Protein AF-A0A3P6QW99-F1 (afdb_monomer_lite)

Organism: Cylicostephanus goldi (NCBI:txid71465)

pLDDT: mean 79.4, std 17.17, range [29.23, 98.0]

InterPro domains:
  IPR016024 Armadillo-type fold [SSF48371] (7-238)
  IPR026971 Condensin subunit 1/Condensin-2 complex subunit D3 [PTHR14222] (1-324)
  IPR032682 Condensin complex subunit 1, C-terminal [PF12717] (25-134)

Foldseek 3Di:
DPDPVVVLVCLVVLLVCLPPPPDVVSNLVSLVVLLVVLVPPLVSCQVCLLSLLCLCVDPDPSSVQSSLVSLLVCPLVVSYPCDDNNVLSLVCQCVDPPVVSVVVSLCSVQVRVCVVVVCNCLVCVLVNLCSLLVHDDDPPDPDDDDDPPPPPHPQADPLPDSPRVVVVSLVSLLPDALVSLLVLLLCCLVPQLVCPLVVVDPPPDSSSVRSNLVSLVVCLDPSSQHDLPPDDPVPDPDDPPPVVRVVSNVVVVVVCCCSQLVGNLVSLVSSLVVCVVVVHPCNVSSLSNLLSVCVSPVVCNCSSNVNPPVNSVVSVVVVVVVVVVD

Sequence (326 aa):
MQDERIAKATIPVFVKQLRLNSDHVIRNNILIVISDLCTRYTSTVDRYTAVIAACLKDRSTLIRHQCLESLTSLINERFIKWEGEVMYQFLSTILDEDRRISDYAKFCLLDVLLPQYPDLFVSHFIECLMHFNAVSIDHDREAQDSDHSQKSCLHGILFLYLSNVAKAIVFQLSTFDDTRKLTLMSQICTQVFCPLMNGKLKYENKNVQALVKDALTVMSLSEMKLNADLGTDPNEEEDPPAAVIAVAKEIITKAFRTAMLEYVMPTLLDLRIYLTERRSELRRELYDILRAICRDHKDHMDLFLGGDEQLKAEVEFEMRKMKVSF

Structure (mmCIF, N/CA/C/O backbone):
data_AF-A0A3P6QW99-F1
#
_entry.id   AF-A0A3P6QW99-F1
#
loop_
_atom_site.group_PDB
_atom_site.id
_atom_site.type_symbol
_atom_site.label_atom_id
_atom_site.label_alt_id
_atom_site.label_comp_id
_atom_site.label_asym_id
_atom_site.label_entity_id
_atom_site.label_seq_id
_atom_site.pdbx_PDB_ins_code
_atom_site.Cartn_x
_atom_site.Cartn_y
_atom_site.Cartn_z
_atom_site.occupancy
_atom_site.B_iso_or_equiv
_atom_site.auth_seq_id
_atom_site.auth_comp_id
_atom_site.auth_asym_id
_atom_site.auth_atom_id
_atom_site.pdbx_PDB_model_num
ATOM 1 N N . MET A 1 1 ? 26.589 4.610 -24.041 1.00 58.78 1 MET A N 1
ATOM 2 C CA . MET A 1 1 ? 26.517 5.795 -24.931 1.00 58.78 1 MET A CA 1
ATOM 3 C C . MET A 1 1 ? 27.254 6.942 -24.243 1.00 58.78 1 MET A C 1
ATOM 5 O O . MET A 1 1 ? 26.948 7.178 -23.084 1.00 58.78 1 MET A O 1
ATOM 9 N N . GLN A 1 2 ? 28.266 7.561 -24.867 1.00 74.19 2 GLN A N 1
ATOM 10 C CA . GLN A 1 2 ? 29.084 8.613 -24.220 1.00 74.19 2 GLN A CA 1
ATOM 11 C C . GLN A 1 2 ? 28.660 10.046 -24.595 1.00 74.19 2 GLN A C 1
ATOM 13 O O . GLN A 1 2 ? 28.923 10.971 -23.835 1.00 74.19 2 GLN A O 1
ATOM 18 N N . ASP A 1 3 ? 27.985 10.232 -25.734 1.00 84.88 3 ASP A N 1
ATOM 19 C CA . ASP A 1 3 ? 27.496 11.542 -26.175 1.00 84.88 3 ASP A CA 1
ATOM 20 C C . ASP A 1 3 ? 26.111 11.843 -25.576 1.00 84.88 3 ASP A C 1
ATOM 22 O O . ASP A 1 3 ? 25.110 11.201 -25.912 1.00 84.88 3 ASP A O 1
ATOM 26 N N . GLU A 1 4 ? 26.060 12.845 -24.697 1.00 83.62 4 GLU A N 1
ATOM 27 C CA . GLU A 1 4 ? 24.845 13.296 -24.016 1.00 83.62 4 GLU A CA 1
ATOM 28 C C . GLU A 1 4 ? 23.760 13.790 -24.983 1.00 83.62 4 GLU A C 1
ATOM 30 O O . GLU A 1 4 ? 22.571 13.562 -24.743 1.00 83.62 4 GLU A O 1
ATOM 35 N N . ARG A 1 5 ? 24.133 14.443 -26.092 1.00 85.69 5 ARG A N 1
ATOM 36 C CA . ARG A 1 5 ? 23.159 14.972 -27.060 1.00 85.69 5 ARG A CA 1
ATOM 37 C C . ARG A 1 5 ? 22.433 13.833 -27.755 1.00 85.69 5 ARG A C 1
ATOM 39 O O . ARG A 1 5 ? 21.208 13.866 -27.879 1.00 85.69 5 ARG A O 1
ATOM 46 N N . ILE A 1 6 ? 23.182 12.811 -28.165 1.00 85.50 6 ILE A N 1
ATOM 47 C CA . ILE A 1 6 ? 22.611 11.636 -28.827 1.00 85.50 6 ILE A CA 1
ATOM 48 C C . ILE A 1 6 ? 21.767 10.834 -27.829 1.00 85.50 6 ILE A C 1
ATOM 50 O O . ILE A 1 6 ? 20.654 10.429 -28.167 1.00 85.50 6 ILE A O 1
ATOM 54 N N . ALA A 1 7 ? 22.224 10.674 -26.582 1.00 84.56 7 ALA A N 1
ATOM 55 C CA . ALA A 1 7 ? 21.447 10.007 -25.536 1.00 84.56 7 ALA A CA 1
ATOM 56 C C . ALA A 1 7 ? 20.087 10.691 -25.312 1.00 84.56 7 ALA A C 1
ATOM 58 O O . ALA A 1 7 ? 19.043 10.044 -25.432 1.00 84.56 7 ALA A O 1
ATOM 59 N N . LYS A 1 8 ? 20.075 12.013 -25.092 1.00 85.19 8 LYS A N 1
ATOM 60 C CA . LYS A 1 8 ? 18.841 12.795 -24.892 1.00 85.19 8 LYS A CA 1
ATOM 61 C C . LYS A 1 8 ? 17.887 12.726 -26.086 1.00 85.19 8 LYS A C 1
ATOM 63 O O . LYS A 1 8 ? 16.678 12.655 -25.884 1.00 85.19 8 LYS A O 1
ATOM 68 N N . ALA A 1 9 ? 18.408 12.715 -27.313 1.00 87.88 9 ALA A N 1
ATOM 69 C CA . ALA A 1 9 ? 17.591 12.596 -28.521 1.00 87.88 9 ALA A CA 1
ATOM 70 C C . ALA A 1 9 ? 16.997 11.188 -28.715 1.00 87.88 9 ALA A C 1
ATOM 72 O O . ALA A 1 9 ? 15.916 11.047 -29.286 1.00 87.88 9 ALA A O 1
ATOM 73 N N . THR A 1 10 ? 17.682 10.147 -28.233 1.00 90.38 10 THR A N 1
ATOM 74 C CA . THR A 1 10 ? 17.290 8.749 -28.475 1.00 90.38 10 THR A CA 1
ATOM 75 C C . THR A 1 10 ? 16.315 8.220 -27.421 1.00 90.38 10 THR A C 1
ATOM 77 O O . THR A 1 10 ? 15.428 7.437 -27.760 1.00 90.38 10 THR A O 1
ATOM 80 N N . ILE A 1 11 ? 16.408 8.677 -26.164 1.00 90.12 11 ILE A N 1
ATOM 81 C CA . ILE A 1 11 ? 15.529 8.229 -25.064 1.00 90.12 11 ILE A CA 1
ATOM 82 C C . ILE A 1 11 ? 14.031 8.296 -25.434 1.00 90.12 11 ILE A C 1
ATOM 84 O O . ILE A 1 11 ? 13.354 7.281 -25.278 1.00 90.12 11 ILE A O 1
ATOM 88 N N . PRO A 1 12 ? 13.482 9.395 -25.993 1.00 91.25 12 PRO A N 1
ATOM 89 C CA . PRO A 1 12 ? 12.065 9.443 -26.367 1.00 91.25 12 PRO A CA 1
ATOM 90 C C . PRO A 1 12 ? 11.680 8.409 -27.436 1.00 91.25 12 PRO A C 1
ATOM 92 O O . PRO A 1 12 ? 10.576 7.862 -27.406 1.00 91.25 12 PRO A O 1
ATOM 95 N N . VAL A 1 13 ? 12.586 8.123 -28.378 1.00 93.50 13 VAL A N 1
ATOM 96 C CA . VAL A 1 13 ? 12.377 7.115 -29.429 1.00 93.50 13 VAL A CA 1
ATOM 97 C C . VAL A 1 13 ? 12.324 5.724 -28.811 1.00 93.50 13 VAL A C 1
ATOM 99 O O . VAL A 1 13 ? 11.409 4.956 -29.110 1.00 93.50 13 VAL A O 1
ATOM 102 N N . PHE A 1 14 ? 13.256 5.423 -27.909 1.00 94.31 14 PHE A N 1
ATOM 103 C CA . PHE A 1 14 ? 13.274 4.176 -27.158 1.00 94.31 14 PHE A CA 1
ATOM 104 C C . PHE A 1 14 ? 12.021 4.004 -26.306 1.00 94.31 14 PHE A C 1
ATOM 106 O O . PHE A 1 14 ? 11.348 2.991 -26.443 1.00 94.31 14 PHE A O 1
ATOM 113 N N . VAL A 1 15 ? 11.623 5.009 -25.528 1.00 91.31 15 VAL A N 1
ATOM 114 C CA . VAL A 1 15 ? 10.392 4.972 -24.719 1.00 91.31 15 VAL A CA 1
ATOM 115 C C . VAL A 1 15 ? 9.155 4.722 -25.591 1.00 91.31 15 VAL A C 1
ATOM 117 O O . VAL A 1 15 ? 8.279 3.936 -25.231 1.00 91.31 15 VAL A O 1
ATOM 120 N N . LYS A 1 16 ? 9.082 5.335 -26.780 1.00 92.81 16 LYS A N 1
ATOM 121 C CA . LYS A 1 16 ? 7.995 5.077 -27.734 1.00 92.81 16 LYS A CA 1
ATOM 122 C C . LYS A 1 16 ? 8.010 3.630 -28.237 1.00 92.81 16 LYS A C 1
ATOM 124 O O . LYS A 1 16 ? 6.961 2.991 -28.283 1.00 92.81 16 LYS A O 1
ATOM 129 N N . GLN A 1 17 ? 9.176 3.112 -28.617 1.00 94.69 17 GLN A N 1
ATOM 130 C CA . GLN A 1 17 ? 9.316 1.734 -29.099 1.00 94.69 17 GLN A CA 1
ATOM 131 C C . GLN A 1 17 ? 9.073 0.704 -27.991 1.00 94.69 17 GLN A C 1
ATOM 133 O O . GLN A 1 17 ? 8.461 -0.326 -28.252 1.00 94.69 17 GLN A O 1
ATOM 138 N N . LEU A 1 18 ? 9.438 1.015 -26.750 1.00 93.06 18 LEU A N 1
ATOM 139 C CA . LEU A 1 18 ? 9.142 0.194 -25.582 1.00 93.06 18 LEU A CA 1
ATOM 140 C C . LEU A 1 18 ? 7.632 -0.001 -25.385 1.00 93.06 18 LEU A C 1
ATOM 142 O O . LEU A 1 18 ? 7.213 -1.045 -24.918 1.00 93.06 18 LEU A O 1
ATOM 146 N N . ARG A 1 19 ? 6.790 0.954 -25.792 1.00 88.62 19 ARG A N 1
ATOM 147 C CA . ARG A 1 19 ? 5.327 0.800 -25.716 1.00 88.62 19 ARG A CA 1
ATOM 148 C C . ARG A 1 19 ? 4.717 0.123 -26.941 1.00 88.62 19 A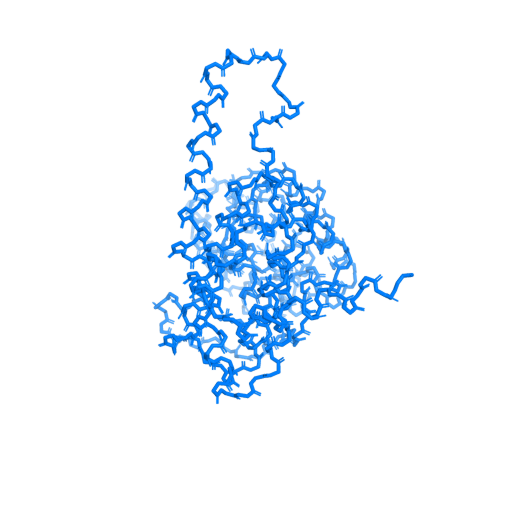RG A C 1
ATOM 150 O O . ARG A 1 19 ? 3.757 -0.628 -26.815 1.00 88.62 19 ARG A O 1
ATOM 157 N N . LEU A 1 20 ? 5.222 0.440 -28.134 1.00 90.50 20 LEU A N 1
ATOM 158 C CA . LEU A 1 20 ? 4.533 0.126 -29.392 1.00 90.50 20 LEU A CA 1
ATOM 159 C C . LEU A 1 20 ? 5.095 -1.088 -30.133 1.00 90.50 20 LEU A C 1
ATOM 161 O O . LEU A 1 20 ? 4.400 -1.657 -30.974 1.00 90.50 20 LEU A O 1
ATOM 165 N N . ASN A 1 21 ? 6.348 -1.470 -29.884 1.00 94.44 21 ASN A N 1
ATOM 166 C CA . ASN A 1 21 ? 6.997 -2.494 -30.691 1.00 94.44 21 ASN A CA 1
ATOM 167 C C . ASN A 1 21 ? 6.378 -3.875 -30.424 1.00 94.44 21 ASN A C 1
ATOM 169 O O . ASN A 1 21 ? 6.196 -4.283 -29.274 1.00 94.44 21 ASN A O 1
ATOM 173 N N . SER A 1 22 ? 6.043 -4.610 -31.486 1.00 94.12 22 SER A N 1
ATOM 174 C CA . SER A 1 22 ? 5.429 -5.935 -31.375 1.00 94.12 22 SER A CA 1
ATOM 175 C C . SER A 1 22 ? 6.390 -6.972 -30.788 1.00 94.12 22 SER A C 1
ATOM 177 O O . SER A 1 22 ? 5.972 -7.807 -29.977 1.00 94.12 22 SER A O 1
ATOM 179 N N . ASP A 1 23 ? 7.674 -6.872 -31.132 1.00 97.06 23 ASP A N 1
ATOM 180 C CA . ASP A 1 23 ? 8.717 -7.816 -30.748 1.00 97.06 23 ASP A CA 1
ATOM 181 C C . ASP A 1 23 ? 9.182 -7.569 -29.308 1.00 97.06 23 ASP A C 1
ATOM 183 O O . ASP A 1 23 ? 9.677 -6.499 -28.948 1.00 97.06 23 ASP A O 1
ATOM 187 N N . HIS A 1 24 ? 8.998 -8.580 -28.462 1.00 96.44 24 HIS A N 1
ATOM 188 C CA . HIS A 1 24 ? 9.361 -8.500 -27.055 1.00 96.44 24 HIS A CA 1
ATOM 189 C C . HIS A 1 24 ? 10.876 -8.527 -26.821 1.00 96.44 24 HIS A C 1
ATOM 191 O O . HIS A 1 24 ? 11.328 -7.991 -25.816 1.00 96.44 24 HIS A O 1
ATOM 197 N N . VAL A 1 25 ? 11.670 -9.076 -27.741 1.00 97.19 25 VAL A N 1
ATOM 198 C CA . VAL A 1 25 ? 13.136 -9.060 -27.656 1.00 97.19 25 VAL A CA 1
ATOM 199 C C . VAL A 1 25 ? 13.658 -7.645 -27.893 1.00 97.19 25 VAL A C 1
ATOM 201 O O . VAL A 1 25 ? 14.508 -7.162 -27.148 1.00 97.19 25 VAL A O 1
ATOM 204 N N . ILE A 1 26 ? 13.097 -6.936 -28.879 1.00 96.81 26 ILE A N 1
ATOM 205 C CA . ILE A 1 26 ? 13.447 -5.532 -29.139 1.00 96.81 26 ILE A CA 1
ATOM 206 C C . ILE A 1 26 ? 13.070 -4.664 -27.937 1.00 96.81 26 ILE A C 1
ATOM 208 O O . ILE A 1 26 ? 13.901 -3.889 -27.464 1.00 96.81 26 ILE A O 1
ATOM 212 N N . ARG A 1 27 ? 11.848 -4.817 -27.407 1.00 96.81 27 ARG A N 1
ATOM 213 C CA . ARG A 1 27 ? 11.416 -4.106 -26.192 1.00 96.81 27 ARG A CA 1
ATOM 214 C C . ARG A 1 27 ? 12.331 -4.400 -24.997 1.00 96.81 27 ARG A C 1
ATOM 216 O O . ARG A 1 27 ? 12.731 -3.465 -24.312 1.00 96.81 27 ARG A O 1
ATOM 223 N N . ASN A 1 28 ? 12.718 -5.659 -24.789 1.00 97.44 28 ASN A N 1
ATOM 224 C CA . ASN A 1 28 ? 13.633 -6.052 -23.716 1.00 97.44 28 ASN A CA 1
ATOM 225 C C . ASN A 1 28 ? 15.003 -5.367 -23.838 1.00 97.44 28 ASN A C 1
ATOM 227 O O . ASN A 1 28 ? 15.502 -4.789 -22.879 1.00 97.44 28 ASN A O 1
ATOM 231 N N . ASN A 1 29 ? 15.586 -5.365 -25.038 1.00 97.06 29 ASN A N 1
ATOM 232 C CA . ASN A 1 29 ? 16.867 -4.700 -25.282 1.00 97.06 29 ASN A CA 1
ATOM 233 C C . ASN A 1 29 ? 16.771 -3.186 -25.075 1.00 97.06 29 ASN A C 1
ATOM 235 O O . ASN A 1 29 ? 17.682 -2.575 -24.522 1.00 97.06 29 ASN A O 1
ATOM 239 N N . ILE A 1 30 ? 15.661 -2.575 -25.494 1.00 96.31 30 ILE A N 1
ATOM 240 C CA . ILE A 1 30 ? 15.400 -1.157 -25.245 1.00 96.31 30 ILE A CA 1
ATOM 241 C C . ILE A 1 30 ? 15.344 -0.869 -23.745 1.00 96.31 30 ILE A C 1
ATOM 243 O O . ILE A 1 30 ? 15.934 0.112 -23.300 1.00 96.31 30 ILE A O 1
ATOM 247 N N . LEU A 1 31 ? 14.648 -1.707 -22.978 1.00 95.56 31 LEU A N 1
ATOM 248 C CA . LEU A 1 31 ? 14.538 -1.565 -21.532 1.00 95.56 31 LEU A CA 1
ATOM 249 C C . LEU A 1 31 ? 15.918 -1.597 -20.866 1.00 95.56 31 LEU A C 1
ATOM 251 O O . LEU A 1 31 ? 16.232 -0.669 -20.129 1.00 95.56 31 LEU A O 1
ATOM 255 N N . ILE A 1 32 ? 16.766 -2.572 -21.210 1.00 95.19 32 ILE A N 1
ATOM 256 C CA . ILE A 1 32 ? 18.153 -2.658 -20.718 1.00 95.19 32 ILE A CA 1
ATOM 257 C C . ILE A 1 32 ? 18.922 -1.369 -21.039 1.00 95.19 32 ILE A C 1
ATOM 259 O O . ILE A 1 32 ? 19.533 -0.768 -20.159 1.00 95.19 32 ILE A O 1
ATOM 263 N N . VAL A 1 33 ? 18.840 -0.891 -22.286 1.00 94.00 33 VAL A N 1
ATOM 264 C CA . VAL A 1 33 ? 19.522 0.345 -22.701 1.00 94.00 33 VAL A CA 1
ATOM 265 C C . VAL A 1 33 ? 19.013 1.560 -21.924 1.00 94.00 33 VAL A C 1
ATOM 267 O O . VAL A 1 33 ? 19.815 2.395 -21.511 1.00 94.00 33 VAL A O 1
ATOM 270 N N . ILE A 1 34 ? 17.700 1.693 -21.716 1.00 92.31 34 ILE A N 1
ATOM 271 C CA . ILE A 1 34 ? 17.137 2.792 -20.921 1.00 92.31 34 ILE A CA 1
ATOM 272 C C . ILE A 1 34 ? 17.617 2.695 -19.469 1.00 92.31 34 ILE A C 1
ATOM 274 O O . ILE A 1 34 ? 18.014 3.716 -18.909 1.00 92.31 34 ILE A O 1
ATOM 278 N N . SER A 1 35 ? 17.633 1.499 -18.882 1.00 91.75 35 SER A N 1
ATOM 279 C CA . SER A 1 35 ? 18.111 1.269 -17.518 1.00 91.75 35 SER A CA 1
ATOM 280 C C . SER A 1 35 ? 19.579 1.658 -17.348 1.00 91.75 35 SER A C 1
ATOM 282 O O . SER A 1 35 ? 19.905 2.393 -16.418 1.00 91.75 35 SER A O 1
ATOM 284 N N . ASP A 1 36 ? 20.448 1.301 -18.293 1.00 91.06 36 ASP A N 1
ATOM 285 C CA . ASP A 1 36 ? 21.843 1.755 -18.290 1.00 91.06 36 ASP A CA 1
ATOM 286 C C . ASP A 1 36 ? 21.942 3.284 -18.372 1.00 91.06 36 ASP A C 1
ATOM 288 O O . ASP A 1 36 ? 22.766 3.910 -17.700 1.00 91.06 36 ASP A O 1
ATOM 292 N N . LEU A 1 37 ? 21.092 3.919 -19.185 1.00 91.06 37 LEU A N 1
ATOM 293 C CA . LEU A 1 37 ? 21.063 5.375 -19.318 1.00 91.06 37 LEU A CA 1
ATOM 294 C C . LEU A 1 37 ? 20.559 6.073 -18.043 1.00 91.06 37 LEU A C 1
ATOM 296 O O . LEU A 1 37 ? 21.003 7.196 -17.788 1.00 91.06 37 LEU A O 1
ATOM 300 N N . CYS A 1 38 ? 19.718 5.435 -17.219 1.00 88.88 38 CYS A N 1
ATOM 301 C CA . CYS A 1 38 ? 19.291 5.976 -15.919 1.00 88.88 38 CYS A CA 1
ATOM 302 C C . CYS A 1 38 ? 20.477 6.268 -14.992 1.00 88.88 38 CYS A C 1
ATOM 304 O O . CYS A 1 38 ? 20.445 7.262 -14.268 1.00 88.88 38 CYS A O 1
ATOM 306 N N . THR A 1 39 ? 21.533 5.451 -15.050 1.00 88.06 39 THR A N 1
ATOM 307 C CA . THR A 1 39 ? 22.720 5.590 -14.184 1.00 88.06 39 THR A CA 1
ATOM 308 C C . THR A 1 39 ? 23.559 6.833 -14.501 1.00 88.06 39 THR A C 1
ATOM 310 O O . THR A 1 39 ? 24.285 7.336 -13.647 1.00 88.06 39 THR A O 1
ATOM 313 N N . ARG A 1 40 ? 23.473 7.356 -15.735 1.00 86.50 40 ARG A N 1
ATOM 314 C CA . ARG A 1 40 ? 24.270 8.511 -16.202 1.00 86.50 40 ARG A CA 1
ATOM 315 C C . ARG A 1 40 ? 23.448 9.769 -16.448 1.00 86.50 40 ARG A C 1
ATOM 317 O O . ARG A 1 40 ? 23.961 10.870 -16.281 1.00 86.50 40 ARG A O 1
ATOM 324 N N . TYR A 1 41 ? 22.195 9.620 -16.868 1.00 86.19 41 TYR A N 1
ATOM 325 C CA . TYR A 1 41 ? 21.323 10.721 -17.283 1.00 86.19 41 TYR A CA 1
ATOM 326 C C . TYR A 1 41 ? 20.015 10.726 -16.490 1.00 86.19 41 TYR A C 1
ATOM 328 O O . TYR A 1 41 ? 18.943 10.966 -17.050 1.00 86.19 41 TYR A O 1
ATOM 336 N N . THR A 1 42 ? 20.106 10.480 -15.182 1.00 84.50 42 THR A N 1
ATOM 337 C CA . THR A 1 42 ? 18.975 10.296 -14.263 1.00 84.50 42 THR A CA 1
ATOM 338 C C . THR A 1 42 ? 17.886 11.354 -14.437 1.00 84.50 42 THR A C 1
ATOM 340 O O . THR A 1 42 ? 16.741 11.017 -14.704 1.00 84.50 42 THR A O 1
ATOM 343 N N . SER A 1 43 ? 18.246 12.642 -14.437 1.00 84.75 43 SER A N 1
ATOM 344 C CA . SER A 1 43 ? 17.292 13.756 -14.597 1.00 84.75 43 SER A CA 1
ATOM 345 C C . SER A 1 43 ? 16.551 13.770 -15.940 1.00 84.75 43 SER A C 1
ATOM 347 O O . SER A 1 43 ? 15.444 14.299 -16.051 1.00 84.75 43 SER A O 1
ATOM 349 N N . THR A 1 44 ? 17.155 13.206 -16.987 1.00 82.31 44 THR A N 1
ATOM 350 C CA . THR A 1 44 ? 16.514 13.087 -18.302 1.00 82.31 44 THR A CA 1
ATOM 351 C C . THR A 1 44 ? 15.540 11.917 -18.314 1.00 82.31 44 THR A C 1
ATOM 353 O O . THR A 1 44 ? 14.461 12.042 -18.895 1.00 82.31 44 THR A O 1
ATOM 356 N N . VAL A 1 45 ? 15.910 10.802 -17.679 1.00 83.31 45 VAL A N 1
ATOM 357 C CA . VAL A 1 45 ? 15.098 9.581 -17.672 1.00 83.31 45 VAL A CA 1
ATOM 358 C C . VAL A 1 45 ? 13.963 9.636 -16.649 1.00 83.31 45 VAL A C 1
ATOM 360 O O . VAL A 1 45 ? 12.931 9.022 -16.886 1.00 83.31 45 VAL A O 1
ATOM 363 N N . ASP A 1 46 ? 14.085 10.446 -15.596 1.00 85.44 46 ASP A N 1
ATOM 364 C CA . ASP A 1 46 ? 13.120 10.540 -14.490 1.00 85.44 46 ASP A CA 1
ATOM 365 C C . ASP A 1 46 ? 11.661 10.750 -14.952 1.00 85.44 46 ASP A C 1
ATOM 367 O O . ASP A 1 46 ? 10.725 10.117 -14.470 1.00 85.44 46 ASP A O 1
ATOM 371 N N . ARG A 1 47 ? 11.457 11.556 -16.002 1.00 86.00 47 ARG A N 1
ATOM 372 C CA . ARG A 1 47 ? 10.127 11.794 -16.602 1.00 86.00 47 ARG A CA 1
ATOM 373 C C . ARG A 1 47 ? 9.502 10.565 -17.279 1.00 86.00 47 ARG A C 1
ATOM 375 O O . ARG A 1 47 ? 8.326 10.591 -17.628 1.00 86.00 47 ARG A O 1
ATOM 382 N N . TYR A 1 48 ? 10.296 9.532 -17.540 1.00 87.06 48 TYR A N 1
ATOM 383 C CA . TYR A 1 48 ? 9.897 8.290 -18.199 1.00 87.06 48 TYR A CA 1
ATOM 384 C C . TYR A 1 48 ? 9.821 7.113 -17.230 1.00 87.06 48 TYR A C 1
ATOM 386 O O . TYR A 1 48 ? 9.420 6.027 -17.642 1.00 87.06 48 TYR A O 1
ATOM 394 N N . THR A 1 49 ? 10.152 7.320 -15.955 1.00 87.44 49 THR A N 1
ATOM 395 C CA . THR A 1 49 ? 10.161 6.283 -14.923 1.00 87.44 49 THR A CA 1
ATOM 396 C C . THR A 1 49 ? 8.819 5.546 -14.825 1.00 87.44 49 THR A C 1
ATOM 398 O O . THR A 1 49 ? 8.808 4.323 -14.739 1.00 87.44 49 THR A O 1
ATOM 401 N N . ALA A 1 50 ? 7.689 6.248 -14.961 1.00 85.62 50 ALA A N 1
ATOM 402 C CA . ALA A 1 50 ? 6.360 5.629 -15.029 1.00 85.62 50 ALA A CA 1
ATOM 403 C C . ALA A 1 50 ? 6.197 4.666 -16.223 1.00 85.62 50 ALA A C 1
ATOM 405 O O . ALA A 1 50 ? 5.619 3.591 -16.097 1.00 85.62 50 ALA A O 1
ATOM 406 N N . VAL A 1 51 ? 6.750 5.014 -17.392 1.00 86.88 51 VAL A N 1
ATOM 407 C CA . VAL A 1 51 ? 6.699 4.151 -18.586 1.00 86.88 51 VAL A CA 1
ATOM 408 C C . VAL A 1 51 ? 7.603 2.931 -18.424 1.00 86.88 51 VAL A C 1
ATOM 410 O O . VAL A 1 51 ? 7.245 1.842 -18.866 1.00 86.88 51 VAL A O 1
ATOM 413 N N . ILE A 1 52 ? 8.765 3.106 -17.790 1.00 90.94 52 ILE A N 1
ATOM 414 C CA . ILE A 1 52 ? 9.665 1.997 -17.458 1.00 90.94 52 ILE A CA 1
ATOM 415 C C . ILE A 1 52 ? 8.949 1.046 -16.500 1.00 90.94 52 ILE A C 1
ATOM 417 O O . ILE A 1 52 ? 8.850 -0.139 -16.796 1.00 90.94 52 ILE A O 1
ATOM 421 N N . ALA A 1 53 ? 8.384 1.566 -15.410 1.00 90.56 53 ALA A N 1
ATOM 422 C CA . ALA A 1 53 ? 7.655 0.768 -14.435 1.00 90.56 53 ALA A CA 1
ATOM 423 C C . ALA A 1 53 ? 6.445 0.048 -15.050 1.00 90.56 53 ALA A C 1
ATOM 425 O O . ALA A 1 53 ? 6.178 -1.101 -14.697 1.00 90.56 53 ALA A O 1
ATOM 426 N N . ALA A 1 54 ? 5.774 0.638 -16.046 1.00 89.31 54 ALA A N 1
ATOM 427 C CA . ALA A 1 54 ? 4.642 -0.006 -16.712 1.00 89.31 54 ALA A CA 1
ATOM 428 C C . ALA A 1 54 ? 5.035 -1.322 -17.414 1.00 89.31 54 ALA A C 1
ATOM 430 O O . ALA A 1 54 ? 4.182 -2.188 -17.625 1.00 89.31 54 ALA A O 1
ATOM 431 N N . CYS A 1 55 ? 6.322 -1.519 -17.726 1.00 94.62 55 CYS A N 1
ATOM 432 C CA . CYS A 1 55 ? 6.838 -2.765 -18.301 1.00 94.62 55 CYS A CA 1
ATOM 433 C C . CYS A 1 55 ? 6.758 -3.955 -17.332 1.00 94.62 55 CYS A C 1
ATOM 435 O O . CYS A 1 55 ? 6.763 -5.101 -17.779 1.00 94.62 55 CYS A O 1
ATOM 437 N N . LEU A 1 56 ? 6.579 -3.711 -16.030 1.00 93.31 56 LEU A N 1
ATOM 438 C CA . LEU A 1 56 ? 6.255 -4.740 -15.038 1.00 93.31 56 LEU A CA 1
ATOM 439 C C . LEU A 1 56 ? 4.916 -5.440 -15.307 1.00 93.31 56 LEU A C 1
ATOM 441 O O . LEU A 1 56 ? 4.661 -6.503 -14.755 1.00 93.31 56 LEU A O 1
ATOM 445 N N . LYS A 1 57 ? 4.064 -4.867 -16.163 1.00 88.81 57 LYS A N 1
ATOM 446 C CA . LYS A 1 57 ? 2.788 -5.450 -16.605 1.00 88.81 57 LYS A CA 1
ATOM 447 C C . LYS A 1 57 ? 2.801 -5.841 -18.089 1.00 88.81 57 LYS A C 1
ATOM 449 O O . LYS A 1 57 ? 1.742 -6.062 -18.675 1.00 88.81 57 LYS A O 1
ATOM 454 N N . ASP A 1 58 ? 3.980 -5.924 -18.720 1.00 94.25 58 ASP A N 1
ATOM 455 C CA . ASP A 1 58 ? 4.100 -6.302 -20.134 1.00 94.25 58 ASP A CA 1
ATOM 456 C C . ASP A 1 58 ? 3.536 -7.715 -20.385 1.00 94.25 58 ASP A C 1
ATOM 458 O O . ASP A 1 58 ? 3.620 -8.622 -19.555 1.00 94.25 58 ASP A O 1
ATOM 462 N N . ARG A 1 59 ? 2.981 -7.923 -21.581 1.00 91.62 59 ARG A N 1
ATOM 463 C CA . ARG A 1 59 ? 2.489 -9.230 -22.046 1.00 91.62 59 ARG A CA 1
ATOM 464 C C . ARG A 1 59 ? 3.562 -10.327 -22.070 1.00 91.62 59 ARG A C 1
ATOM 466 O O . ARG A 1 59 ? 3.228 -11.504 -22.082 1.00 91.62 59 ARG A O 1
ATOM 473 N N . SER A 1 60 ? 4.837 -9.956 -22.140 1.00 95.69 60 SER A N 1
ATOM 474 C CA . SER A 1 60 ? 5.975 -10.869 -22.171 1.00 95.69 60 SER A CA 1
ATOM 475 C C . SER A 1 60 ? 6.570 -11.053 -20.781 1.00 95.69 60 SER A C 1
ATOM 477 O O . SER A 1 60 ? 7.079 -10.098 -20.193 1.00 95.69 60 SER A O 1
ATOM 479 N N . THR A 1 61 ? 6.618 -12.297 -20.308 1.00 97.06 61 THR A N 1
ATOM 480 C CA . THR A 1 61 ? 7.295 -12.666 -19.054 1.00 97.06 61 THR A CA 1
ATOM 481 C C . THR A 1 61 ? 8.773 -12.267 -19.047 1.00 97.06 61 THR A C 1
ATOM 483 O O . THR A 1 61 ? 9.279 -11.855 -18.008 1.00 97.06 61 THR A O 1
ATOM 486 N N . LEU A 1 62 ? 9.448 -12.304 -20.207 1.00 96.81 62 LEU A N 1
ATOM 487 C CA . LEU A 1 62 ? 10.836 -11.845 -20.355 1.00 96.81 62 LEU A CA 1
ATOM 488 C C . LEU A 1 62 ? 10.987 -10.379 -19.933 1.00 96.81 62 LEU A C 1
ATOM 490 O O . LEU A 1 62 ? 11.881 -10.047 -19.163 1.00 96.81 62 LEU A O 1
ATOM 494 N N . ILE A 1 63 ? 10.097 -9.515 -20.424 1.00 97.44 63 ILE A N 1
ATOM 495 C CA . ILE A 1 63 ? 10.169 -8.075 -20.158 1.00 97.44 63 ILE A CA 1
ATOM 496 C C . ILE A 1 63 ? 9.789 -7.787 -18.715 1.00 97.44 63 ILE A C 1
ATOM 498 O O . ILE A 1 63 ? 10.463 -6.987 -18.075 1.00 97.44 63 ILE A O 1
ATOM 502 N N . ARG A 1 64 ? 8.747 -8.444 -18.189 1.00 97.50 64 ARG A N 1
ATOM 503 C CA . ARG A 1 64 ? 8.350 -8.278 -16.785 1.00 97.50 64 ARG A CA 1
ATOM 504 C C . ARG A 1 64 ? 9.498 -8.633 -15.840 1.00 97.50 64 ARG A C 1
ATOM 506 O O . ARG A 1 64 ? 9.823 -7.839 -14.963 1.00 97.50 64 ARG A O 1
ATOM 513 N N . HIS A 1 65 ? 10.160 -9.769 -16.074 1.00 97.69 65 HIS A N 1
ATOM 514 C CA . HIS A 1 65 ? 11.318 -10.201 -15.290 1.00 97.69 65 HIS A CA 1
ATOM 515 C C . HIS A 1 65 ? 12.505 -9.238 -15.423 1.00 97.69 65 HIS A C 1
ATOM 517 O O . HIS A 1 65 ? 13.046 -8.793 -14.415 1.00 97.69 65 HIS A O 1
ATOM 523 N N . GLN A 1 66 ? 12.878 -8.859 -16.650 1.00 98.00 66 GLN A N 1
ATOM 524 C CA . GLN A 1 66 ? 13.973 -7.912 -16.878 1.00 98.00 66 GLN A CA 1
ATOM 525 C C . GLN A 1 66 ? 13.694 -6.551 -16.231 1.00 98.00 66 GLN A C 1
ATOM 527 O O . GLN A 1 66 ? 14.589 -5.939 -15.656 1.00 98.00 66 GLN A O 1
ATOM 532 N N . CYS A 1 67 ? 12.454 -6.069 -16.322 1.00 97.56 67 CYS A N 1
ATOM 533 C CA . CYS A 1 67 ? 12.038 -4.808 -15.724 1.00 97.56 67 CYS A CA 1
ATOM 534 C C . CYS A 1 67 ? 12.133 -4.852 -14.207 1.00 97.56 67 CYS A C 1
ATOM 536 O O . CYS A 1 67 ? 12.632 -3.901 -13.611 1.00 97.56 67 CYS A O 1
ATOM 538 N N . LEU A 1 68 ? 11.718 -5.964 -13.603 1.00 97.50 68 LEU A N 1
ATOM 539 C CA . LEU A 1 68 ? 11.830 -6.189 -12.172 1.00 97.50 68 LEU A CA 1
ATOM 540 C C . LEU A 1 68 ? 13.293 -6.124 -11.714 1.00 97.50 68 LEU A C 1
ATOM 542 O O . LEU A 1 68 ? 13.606 -5.323 -10.837 1.00 97.50 68 LEU A O 1
ATOM 546 N N . GLU A 1 69 ? 14.198 -6.860 -12.365 1.00 97.25 69 GLU A N 1
ATOM 547 C CA . GLU A 1 69 ? 15.639 -6.816 -12.065 1.00 97.25 69 GLU A CA 1
ATOM 548 C C . GLU A 1 69 ? 16.220 -5.403 -12.203 1.00 97.25 69 GLU A C 1
ATOM 550 O O . GLU A 1 69 ? 16.870 -4.886 -11.288 1.00 97.25 69 GLU A O 1
ATOM 555 N N . SER A 1 70 ? 15.967 -4.756 -13.345 1.00 96.31 70 SER A N 1
ATOM 556 C CA . SER A 1 70 ? 16.514 -3.434 -13.637 1.00 96.31 70 SER A CA 1
ATOM 557 C C . SER A 1 70 ? 15.978 -2.370 -12.682 1.00 96.31 70 SER A C 1
ATOM 559 O O . SER A 1 70 ? 16.745 -1.527 -12.223 1.00 96.31 70 SER A O 1
ATOM 561 N N . LEU A 1 71 ? 14.686 -2.398 -12.346 1.00 96.38 71 LEU A N 1
ATOM 562 C CA . LEU A 1 71 ? 14.118 -1.471 -11.371 1.00 96.38 71 LEU A CA 1
ATOM 563 C C . LEU A 1 71 ? 14.684 -1.721 -9.979 1.00 96.38 71 LEU A C 1
ATOM 565 O O . LEU A 1 71 ? 15.089 -0.756 -9.338 1.00 96.38 71 LEU A O 1
ATOM 569 N N . THR A 1 72 ? 14.773 -2.973 -9.520 1.00 96.31 72 THR A N 1
ATOM 570 C CA . THR A 1 72 ? 15.348 -3.280 -8.202 1.00 96.31 72 THR A CA 1
ATOM 571 C C . THR A 1 72 ? 16.759 -2.713 -8.055 1.00 96.31 72 THR A C 1
ATOM 573 O O . THR A 1 72 ? 17.026 -2.052 -7.053 1.00 96.31 72 THR A O 1
ATOM 576 N N . SER A 1 73 ? 17.639 -2.896 -9.048 1.00 96.06 73 SER A N 1
ATOM 577 C CA . SER A 1 73 ? 18.991 -2.307 -9.028 1.00 96.06 73 SER A CA 1
ATOM 578 C C . SER A 1 73 ? 18.943 -0.776 -9.034 1.00 96.06 73 SER A C 1
ATOM 580 O O . SER A 1 73 ? 19.515 -0.148 -8.145 1.00 96.06 73 SER A O 1
ATOM 582 N N . LEU A 1 74 ? 18.192 -0.162 -9.955 1.00 95.44 74 LEU A N 1
ATOM 583 C CA . LEU A 1 74 ? 18.119 1.299 -10.070 1.00 95.44 74 LEU A CA 1
ATOM 584 C C . LEU A 1 74 ? 17.544 1.976 -8.822 1.00 95.44 74 LEU A C 1
ATOM 586 O O . LEU A 1 74 ? 17.954 3.087 -8.482 1.00 95.44 74 LEU A O 1
ATOM 590 N N . ILE A 1 75 ? 16.601 1.328 -8.144 1.00 94.69 75 ILE A N 1
ATOM 591 C CA . ILE A 1 75 ? 16.037 1.811 -6.885 1.00 94.69 75 ILE A CA 1
ATOM 592 C C . ILE A 1 75 ? 17.053 1.651 -5.753 1.00 94.69 75 ILE A C 1
ATOM 594 O O . ILE A 1 75 ? 17.327 2.614 -5.037 1.00 94.69 75 ILE A O 1
ATOM 598 N N . ASN A 1 76 ? 17.644 0.462 -5.607 1.00 94.38 76 ASN A N 1
ATOM 599 C CA . ASN A 1 76 ? 18.638 0.184 -4.568 1.00 94.38 76 ASN A CA 1
ATOM 600 C C . ASN A 1 76 ? 19.844 1.141 -4.660 1.00 94.38 76 ASN A C 1
ATOM 602 O O . ASN A 1 76 ? 20.338 1.628 -3.645 1.00 94.38 76 ASN A O 1
ATOM 606 N N . GLU A 1 77 ? 20.260 1.480 -5.882 1.00 94.25 77 GLU A N 1
ATOM 607 C CA . GLU A 1 77 ? 21.355 2.413 -6.180 1.00 94.25 77 GLU A CA 1
ATOM 608 C C . GLU A 1 77 ? 20.934 3.896 -6.173 1.00 94.25 77 GLU A C 1
ATOM 610 O O . GLU A 1 77 ? 21.751 4.774 -6.445 1.00 94.25 77 GLU A O 1
ATOM 615 N N . ARG A 1 78 ? 19.678 4.207 -5.816 1.00 92.75 78 ARG A N 1
ATOM 616 C CA . ARG A 1 78 ? 19.120 5.571 -5.701 1.00 92.75 78 ARG A CA 1
ATOM 617 C C . ARG A 1 78 ? 19.055 6.363 -7.018 1.00 92.75 78 ARG A C 1
ATOM 619 O O . ARG A 1 78 ? 18.934 7.588 -6.988 1.00 92.75 78 ARG A O 1
ATOM 626 N N . PHE A 1 79 ? 19.071 5.692 -8.170 1.00 92.62 79 PHE A N 1
ATOM 627 C CA . PHE A 1 79 ? 18.842 6.325 -9.476 1.00 92.62 79 PHE A CA 1
ATOM 628 C C . PHE A 1 79 ? 17.358 6.523 -9.783 1.00 92.62 79 PHE A C 1
ATOM 630 O O . PHE A 1 79 ? 16.994 7.471 -10.472 1.00 92.62 79 PHE A O 1
ATOM 637 N N . ILE A 1 80 ? 16.493 5.643 -9.283 1.00 92.12 80 ILE A N 1
ATOM 638 C CA . ILE A 1 80 ? 15.039 5.788 -9.384 1.00 92.12 80 ILE A CA 1
ATOM 639 C C . ILE A 1 80 ? 14.460 5.938 -7.983 1.00 92.12 80 ILE A C 1
ATOM 641 O O . ILE A 1 80 ? 14.827 5.215 -7.056 1.00 92.12 80 ILE A O 1
ATOM 645 N N . LYS A 1 81 ? 13.537 6.888 -7.828 1.00 89.25 81 LYS A N 1
ATOM 646 C CA . LYS A 1 81 ? 12.820 7.062 -6.570 1.00 89.25 81 LYS A CA 1
ATOM 647 C C . LYS A 1 81 ? 11.826 5.928 -6.350 1.00 89.25 81 LYS A C 1
ATOM 649 O O . LYS A 1 81 ? 11.108 5.513 -7.257 1.00 89.25 81 LYS A O 1
ATOM 654 N N . TRP A 1 82 ? 11.769 5.476 -5.108 1.00 89.25 82 TRP A N 1
ATOM 655 C CA . TRP A 1 82 ? 10.889 4.412 -4.655 1.00 89.25 82 TRP A CA 1
ATOM 656 C C . TRP A 1 82 ? 9.585 4.984 -4.097 1.00 89.25 82 TRP A C 1
ATOM 658 O O . TRP A 1 82 ? 9.331 4.940 -2.900 1.00 89.25 82 TRP A O 1
ATOM 668 N N . GLU A 1 83 ? 8.795 5.604 -4.968 1.00 84.81 83 GLU A N 1
ATOM 669 C CA . GLU A 1 83 ? 7.555 6.286 -4.593 1.00 84.81 83 GLU A CA 1
ATOM 670 C C . GLU A 1 83 ? 6.529 6.223 -5.730 1.00 84.81 83 GLU A C 1
ATOM 672 O O . GLU A 1 83 ? 6.861 5.927 -6.885 1.00 84.81 83 GLU A O 1
ATOM 677 N N . GLY A 1 84 ? 5.268 6.514 -5.405 1.00 81.62 84 GLY A N 1
ATOM 678 C CA . GLY A 1 84 ? 4.203 6.677 -6.390 1.00 81.62 84 GLY A CA 1
ATOM 679 C C . GLY A 1 84 ? 4.034 5.474 -7.325 1.00 81.62 84 GLY A C 1
ATOM 680 O O . GLY A 1 84 ? 4.055 4.319 -6.902 1.00 81.62 84 GLY A O 1
ATOM 681 N N . GLU A 1 85 ? 3.853 5.751 -8.619 1.00 80.38 85 GLU A N 1
ATOM 682 C CA . GLU A 1 85 ? 3.522 4.744 -9.637 1.00 80.38 85 GLU A CA 1
ATOM 683 C C . GLU A 1 85 ? 4.546 3.603 -9.736 1.00 80.38 85 GLU A C 1
ATOM 685 O O . GLU A 1 85 ? 4.148 2.454 -9.928 1.00 80.38 85 GLU A O 1
ATOM 690 N N . VAL A 1 86 ? 5.836 3.891 -9.531 1.00 87.88 86 VAL A N 1
ATOM 691 C CA . VAL A 1 86 ? 6.909 2.880 -9.546 1.00 87.88 86 VAL A CA 1
ATOM 692 C C . VAL A 1 86 ? 6.690 1.850 -8.457 1.00 87.88 86 VAL A C 1
ATOM 694 O O . VAL A 1 86 ? 6.667 0.650 -8.726 1.00 87.88 86 VAL A O 1
ATOM 697 N N . MET A 1 87 ? 6.507 2.333 -7.231 1.00 85.44 87 MET A N 1
ATOM 698 C CA . MET A 1 87 ? 6.297 1.490 -6.066 1.00 85.44 87 MET A CA 1
ATOM 699 C C . MET A 1 87 ? 5.024 0.659 -6.239 1.00 85.44 87 MET A C 1
ATOM 701 O O . MET A 1 87 ? 5.062 -0.553 -6.052 1.00 85.44 87 MET A O 1
ATOM 705 N N . TYR A 1 88 ? 3.913 1.263 -6.667 1.00 77.44 88 TYR A N 1
ATOM 706 C CA . TYR A 1 88 ? 2.656 0.531 -6.844 1.00 77.44 88 TYR A CA 1
ATOM 707 C C . TYR A 1 88 ? 2.748 -0.558 -7.919 1.00 77.44 88 TYR A C 1
ATOM 709 O O . TYR A 1 88 ? 2.305 -1.690 -7.711 1.00 77.44 88 TYR A O 1
ATOM 717 N N . GLN A 1 89 ? 3.352 -0.247 -9.068 1.00 83.38 89 GLN A N 1
ATOM 718 C CA . GLN A 1 89 ? 3.529 -1.227 -10.137 1.00 83.38 89 GLN A CA 1
ATOM 719 C C . GLN A 1 89 ? 4.472 -2.349 -9.707 1.00 83.38 89 GLN A C 1
ATOM 721 O O . GLN A 1 89 ? 4.168 -3.515 -9.964 1.00 83.38 89 GLN A O 1
ATOM 726 N N . PHE A 1 90 ? 5.533 -2.034 -8.965 1.00 88.94 90 PHE A N 1
ATOM 727 C CA . PHE A 1 90 ? 6.389 -3.049 -8.365 1.00 88.94 90 PHE A CA 1
ATOM 728 C C . PHE A 1 90 ? 5.619 -3.935 -7.394 1.00 88.94 90 PHE A C 1
ATOM 730 O O . PHE A 1 90 ? 5.642 -5.154 -7.532 1.00 88.94 90 PHE A O 1
ATOM 737 N N . LEU A 1 91 ? 4.886 -3.359 -6.443 1.00 80.94 91 LEU A N 1
ATOM 738 C CA . LEU A 1 91 ? 4.116 -4.130 -5.470 1.00 80.94 91 LEU A CA 1
ATOM 739 C C . LEU A 1 91 ? 3.087 -5.048 -6.147 1.00 80.94 91 LEU A C 1
ATOM 741 O O . LEU A 1 91 ? 2.852 -6.159 -5.677 1.00 80.94 91 LEU A O 1
ATOM 745 N N . SER A 1 92 ? 2.531 -4.643 -7.291 1.00 77.88 92 SER A N 1
ATOM 746 C CA . SER A 1 92 ? 1.635 -5.505 -8.068 1.00 77.88 92 SER A CA 1
ATOM 747 C C . SER A 1 92 ? 2.324 -6.741 -8.675 1.00 77.88 92 SER A C 1
ATOM 749 O O . SER A 1 92 ? 1.660 -7.752 -8.884 1.00 77.88 92 SER A O 1
ATOM 751 N N . THR A 1 93 ? 3.645 -6.722 -8.893 1.00 86.69 93 THR A N 1
ATOM 752 C CA . THR A 1 93 ? 4.402 -7.870 -9.458 1.00 86.69 93 THR A CA 1
ATOM 753 C C . THR A 1 93 ? 4.561 -9.033 -8.489 1.00 86.69 93 THR A C 1
ATOM 755 O O . THR A 1 93 ? 4.776 -10.172 -8.892 1.00 86.69 93 THR A O 1
ATOM 758 N N . ILE A 1 94 ? 4.358 -8.788 -7.197 1.00 82.69 94 ILE A N 1
ATOM 759 C CA . ILE A 1 94 ? 4.259 -9.837 -6.177 1.00 82.69 94 ILE A CA 1
ATOM 760 C C . ILE A 1 94 ? 3.112 -10.801 -6.520 1.00 82.69 94 ILE A C 1
ATOM 762 O O . ILE A 1 94 ? 3.130 -11.966 -6.125 1.00 82.69 94 ILE A O 1
ATOM 766 N N . LEU A 1 95 ? 2.131 -10.326 -7.285 1.00 75.38 95 LEU A N 1
ATOM 767 C CA . LEU A 1 95 ? 0.949 -11.052 -7.730 1.00 75.38 95 LEU A CA 1
ATOM 768 C C . LEU A 1 95 ? 1.027 -11.458 -9.202 1.00 75.38 95 LEU A C 1
ATOM 770 O O . LEU A 1 95 ? -0.007 -11.734 -9.808 1.00 75.38 95 LEU A O 1
ATOM 774 N N . ASP A 1 96 ? 2.228 -11.479 -9.785 1.00 85.69 96 ASP A N 1
ATOM 775 C CA . ASP A 1 96 ? 2.414 -11.939 -11.158 1.00 85.69 96 ASP A CA 1
ATOM 776 C C . ASP A 1 96 ? 1.904 -13.380 -11.329 1.00 85.69 96 ASP A C 1
ATOM 778 O O . ASP A 1 96 ? 2.066 -14.237 -10.455 1.00 85.69 96 ASP A O 1
ATOM 782 N N . GLU A 1 97 ? 1.285 -13.635 -12.480 1.00 85.38 97 GLU A N 1
ATOM 783 C CA . GLU A 1 97 ? 0.810 -14.955 -12.900 1.00 85.38 97 GLU A CA 1
ATOM 784 C C . GLU A 1 97 ? 1.958 -15.972 -13.044 1.00 85.38 97 GLU A C 1
ATOM 786 O O . GLU A 1 97 ? 1.763 -17.165 -12.794 1.00 85.38 97 GLU A O 1
ATOM 791 N N . ASP A 1 98 ? 3.165 -15.522 -13.412 1.00 88.25 98 ASP A N 1
ATOM 792 C CA . ASP A 1 98 ? 4.364 -16.355 -13.424 1.00 88.25 98 ASP A CA 1
ATOM 793 C C . ASP A 1 98 ? 4.959 -16.392 -12.017 1.00 88.25 98 ASP A C 1
ATOM 795 O O . ASP A 1 98 ? 5.536 -15.424 -11.511 1.00 88.25 98 ASP A O 1
ATOM 799 N N . ARG A 1 99 ? 4.862 -17.567 -11.392 1.00 88.88 99 ARG A N 1
ATOM 800 C CA . ARG A 1 99 ? 5.354 -17.804 -10.035 1.00 88.88 99 ARG A CA 1
ATOM 801 C C . ARG A 1 99 ? 6.825 -17.422 -9.848 1.00 88.88 99 ARG A C 1
ATOM 803 O O . ARG A 1 99 ? 7.184 -16.983 -8.762 1.00 88.88 99 ARG A O 1
ATOM 810 N N . ARG A 1 100 ? 7.674 -17.560 -10.871 1.00 93.75 100 ARG A N 1
ATOM 811 C CA . ARG A 1 100 ? 9.098 -17.193 -10.765 1.00 93.75 100 ARG A CA 1
ATOM 812 C C . ARG A 1 100 ? 9.262 -15.689 -10.595 1.00 93.75 100 ARG A C 1
ATOM 814 O O . ARG A 1 100 ? 10.062 -15.265 -9.771 1.00 93.75 100 ARG A O 1
ATOM 821 N N . ILE A 1 101 ? 8.470 -14.904 -11.327 1.00 93.50 101 ILE A N 1
ATOM 822 C CA . ILE A 1 101 ? 8.449 -13.443 -11.208 1.00 93.50 101 ILE A CA 1
ATOM 823 C C . ILE A 1 101 ? 7.873 -13.050 -9.847 1.00 93.50 101 ILE A C 1
ATOM 825 O O . ILE A 1 101 ? 8.496 -12.273 -9.135 1.00 93.50 101 ILE A O 1
ATOM 829 N N . SER A 1 102 ? 6.744 -13.642 -9.445 1.00 86.94 102 SER A N 1
ATOM 830 C CA . SER A 1 102 ? 6.126 -13.394 -8.133 1.00 86.94 102 SER A CA 1
ATOM 831 C C . SER A 1 102 ? 7.077 -13.692 -6.965 1.00 86.94 102 SER A C 1
ATOM 833 O O . SER A 1 102 ? 7.183 -12.897 -6.029 1.00 86.94 102 SER A O 1
ATOM 835 N N . ASP A 1 103 ? 7.778 -14.827 -6.996 1.00 88.44 103 ASP A N 1
ATOM 836 C CA . ASP A 1 103 ? 8.699 -15.228 -5.930 1.00 88.44 103 ASP A CA 1
ATOM 837 C C . ASP A 1 103 ? 9.972 -14.364 -5.929 1.00 88.44 103 ASP A C 1
ATOM 839 O O . ASP A 1 103 ? 10.424 -13.955 -4.857 1.00 88.44 103 ASP A O 1
ATOM 843 N N . TYR A 1 104 ? 10.493 -13.991 -7.103 1.00 93.81 104 TYR A N 1
ATOM 844 C CA . TYR A 1 104 ? 11.607 -13.046 -7.204 1.00 93.81 104 TYR A CA 1
ATOM 845 C C . TYR A 1 104 ? 11.217 -11.636 -6.735 1.00 93.81 104 TYR A C 1
ATOM 847 O O . TYR A 1 104 ? 11.955 -11.021 -5.974 1.00 93.81 104 TYR A O 1
ATOM 855 N N . ALA A 1 105 ? 10.019 -11.150 -7.073 1.00 90.81 105 ALA A N 1
ATOM 856 C CA . ALA A 1 105 ? 9.509 -9.857 -6.613 1.00 90.81 105 ALA A CA 1
ATOM 857 C C . ALA A 1 105 ? 9.399 -9.790 -5.085 1.00 90.81 105 ALA A C 1
ATOM 859 O O . ALA A 1 105 ? 9.733 -8.767 -4.486 1.00 90.81 105 ALA A O 1
ATOM 860 N N . LYS A 1 106 ? 8.973 -10.887 -4.440 1.00 86.50 106 LYS A N 1
ATOM 861 C CA . LYS A 1 106 ? 8.960 -10.998 -2.971 1.00 86.50 106 LYS A CA 1
ATOM 862 C C . LYS A 1 106 ? 10.369 -10.894 -2.400 1.00 86.50 106 LYS A C 1
ATOM 864 O O . LYS A 1 106 ? 10.554 -10.134 -1.459 1.00 86.50 106 LYS A O 1
ATOM 869 N N . PHE A 1 107 ? 11.339 -11.607 -2.970 1.00 90.06 107 PHE A N 1
ATOM 870 C CA . PHE A 1 107 ? 12.741 -11.507 -2.555 1.00 90.06 107 PHE A CA 1
ATOM 871 C C . PHE A 1 107 ? 13.272 -10.075 -2.714 1.00 90.06 107 PHE A C 1
ATOM 873 O O . PHE A 1 107 ? 13.777 -9.484 -1.766 1.00 90.06 107 PHE A O 1
ATOM 880 N N . CYS A 1 108 ? 13.084 -9.459 -3.883 1.00 92.69 108 CYS A N 1
ATOM 881 C CA . CYS A 1 108 ? 13.521 -8.087 -4.125 1.00 92.69 108 CYS A CA 1
ATOM 882 C C . CYS A 1 108 ? 12.868 -7.092 -3.157 1.00 92.69 108 CYS A C 1
ATOM 884 O O . CYS A 1 108 ? 13.539 -6.198 -2.648 1.00 92.69 108 CYS A O 1
ATOM 886 N N . LEU A 1 109 ? 11.571 -7.239 -2.874 1.00 87.50 109 LEU A N 1
ATOM 887 C CA . LEU A 1 109 ? 10.891 -6.388 -1.903 1.00 87.50 109 LEU A CA 1
ATOM 888 C C . LEU A 1 109 ? 11.456 -6.591 -0.493 1.00 87.50 109 LEU A C 1
ATOM 890 O O . LEU A 1 109 ? 11.824 -5.614 0.149 1.00 87.50 109 LEU A O 1
ATOM 894 N N . LEU A 1 110 ? 11.472 -7.831 -0.003 1.00 84.88 110 LEU A N 1
ATOM 895 C CA . LEU A 1 110 ? 11.704 -8.139 1.410 1.00 84.88 110 LEU A CA 1
ATOM 896 C C . LEU A 1 110 ? 13.182 -8.117 1.789 1.00 84.88 110 LEU A C 1
ATOM 898 O O . LEU A 1 110 ? 13.526 -7.596 2.845 1.00 84.88 110 LEU A O 1
ATOM 902 N N . ASP A 1 111 ? 14.040 -8.658 0.931 1.00 87.50 111 ASP A N 1
ATOM 903 C CA . ASP A 1 111 ? 15.449 -8.898 1.241 1.00 87.50 111 ASP A CA 1
ATOM 904 C C . ASP A 1 111 ? 16.377 -7.820 0.659 1.00 87.50 111 ASP A C 1
ATOM 906 O O . ASP A 1 111 ? 17.505 -7.669 1.126 1.00 87.50 111 ASP A O 1
ATOM 910 N N . VAL A 1 112 ? 15.923 -7.048 -0.341 1.00 91.56 112 VAL A N 1
ATOM 911 C CA . VAL A 1 112 ? 16.741 -6.007 -0.996 1.00 91.56 112 VAL A CA 1
ATOM 912 C C . VAL A 1 112 ? 16.232 -4.600 -0.696 1.00 91.56 112 VAL A C 1
ATOM 914 O O . VAL A 1 112 ? 16.986 -3.769 -0.196 1.00 91.56 112 VAL A O 1
ATOM 917 N N . LEU A 1 113 ? 14.965 -4.305 -1.000 1.00 90.56 113 LEU A N 1
ATOM 918 C CA . LEU A 1 113 ? 14.441 -2.937 -0.942 1.00 90.56 113 LEU A CA 1
ATOM 919 C C . LEU A 1 113 ? 13.987 -2.530 0.462 1.00 90.56 113 LEU A C 1
ATOM 921 O O . LEU A 1 113 ? 14.327 -1.440 0.913 1.00 90.56 113 LEU A O 1
ATOM 925 N N . LEU A 1 114 ? 13.254 -3.381 1.179 1.00 84.69 114 LEU A N 1
ATOM 926 C CA . LEU A 1 114 ? 12.725 -3.040 2.500 1.00 84.69 114 LEU A CA 1
ATOM 927 C C . LEU A 1 114 ? 13.819 -2.681 3.528 1.00 84.69 114 LEU A C 1
ATOM 929 O O . LEU A 1 114 ? 13.643 -1.674 4.213 1.00 84.69 114 LEU A O 1
ATOM 933 N N . PRO A 1 115 ? 14.977 -3.373 3.600 1.00 87.69 115 PRO A N 1
ATOM 934 C CA . PRO A 1 115 ? 16.076 -2.964 4.481 1.00 87.69 115 PRO A CA 1
ATOM 935 C C . PRO A 1 115 ? 16.618 -1.558 4.178 1.00 87.69 115 PRO A C 1
ATOM 937 O O . PRO A 1 115 ? 17.088 -0.865 5.076 1.00 87.69 115 PRO A O 1
ATOM 940 N N . GLN A 1 116 ? 16.535 -1.123 2.919 1.00 88.38 116 GLN A N 1
ATOM 941 C CA . GLN A 1 116 ? 17.022 0.181 2.454 1.00 88.38 116 GLN A CA 1
ATOM 942 C C . GLN A 1 116 ? 15.980 1.299 2.597 1.00 88.38 116 GLN A C 1
ATOM 944 O O . GLN A 1 116 ? 16.324 2.487 2.548 1.00 88.38 116 GLN A O 1
ATOM 949 N N . TYR A 1 117 ? 14.710 0.915 2.735 1.00 86.62 117 TYR A N 1
ATOM 950 C CA . TYR A 1 117 ? 13.543 1.784 2.850 1.00 86.62 117 TYR A CA 1
ATOM 951 C C . TYR A 1 117 ? 12.625 1.271 3.973 1.00 86.62 117 TYR A C 1
ATOM 953 O O . TYR A 1 117 ? 11.486 0.878 3.706 1.00 86.62 117 TYR A O 1
ATOM 961 N N . PRO A 1 118 ? 13.092 1.270 5.236 1.00 79.56 118 PRO A N 1
ATOM 962 C CA . PRO A 1 118 ? 12.361 0.657 6.343 1.00 79.56 118 PRO A CA 1
ATOM 963 C C . PRO A 1 118 ? 11.011 1.330 6.595 1.00 79.56 118 PRO A C 1
ATOM 965 O O . PRO A 1 118 ? 10.073 0.668 7.016 1.00 79.56 118 PRO A O 1
ATOM 968 N N . ASP A 1 119 ? 10.864 2.617 6.272 1.00 77.31 119 ASP A N 1
ATOM 969 C CA . ASP A 1 119 ? 9.617 3.360 6.477 1.00 77.31 119 ASP A CA 1
ATOM 970 C C . ASP A 1 119 ? 8.643 3.291 5.287 1.00 77.31 119 ASP A C 1
ATOM 972 O O . ASP A 1 119 ? 7.622 3.980 5.289 1.00 77.31 119 ASP A O 1
ATOM 976 N N . LEU A 1 120 ? 8.930 2.473 4.267 1.00 77.44 120 LEU A N 1
ATOM 977 C CA . LEU A 1 120 ? 8.159 2.401 3.021 1.00 77.44 120 LEU A CA 1
ATOM 978 C C . LEU A 1 120 ? 6.660 2.204 3.252 1.00 77.44 120 LEU A C 1
ATOM 980 O O . LEU A 1 120 ? 5.841 3.032 2.852 1.00 77.44 120 LEU A O 1
ATOM 984 N N . PHE A 1 121 ? 6.304 1.090 3.893 1.00 71.00 121 PHE A N 1
ATOM 985 C CA . PHE A 1 121 ? 4.907 0.740 4.108 1.00 71.00 121 PHE A CA 1
ATOM 986 C C . PHE A 1 121 ? 4.245 1.660 5.127 1.00 71.00 121 PHE A C 1
ATOM 988 O O . PHE A 1 121 ? 3.031 1.773 5.091 1.00 71.00 121 PHE A O 1
ATOM 995 N N . VAL A 1 122 ? 5.006 2.343 5.989 1.00 72.12 122 VAL A N 1
ATOM 996 C CA . VAL A 1 122 ? 4.466 3.364 6.906 1.00 72.12 122 VAL A CA 1
ATOM 997 C C . VAL A 1 122 ? 4.067 4.611 6.132 1.00 72.12 122 VAL A C 1
ATOM 999 O O . VAL A 1 122 ? 2.968 5.129 6.295 1.00 72.12 122 VAL A O 1
ATOM 1002 N N . SER A 1 123 ? 4.974 5.080 5.278 1.00 79.69 123 SER A N 1
ATOM 1003 C CA . SER A 1 123 ? 4.861 6.364 4.587 1.00 79.69 123 SER A CA 1
ATOM 1004 C C . SER A 1 123 ? 3.821 6.325 3.475 1.00 79.69 123 SER A C 1
ATOM 1006 O O . SER A 1 123 ? 3.217 7.348 3.178 1.00 79.69 123 SER A O 1
ATOM 1008 N N . HIS A 1 124 ? 3.604 5.143 2.895 1.00 79.75 124 HIS A N 1
ATOM 1009 C CA . HIS A 1 124 ? 2.689 4.933 1.778 1.00 79.75 124 HIS A CA 1
ATOM 1010 C C . HIS A 1 124 ? 1.588 3.913 2.084 1.00 79.75 124 HIS A C 1
ATOM 1012 O O . HIS A 1 124 ? 1.072 3.255 1.173 1.00 79.75 124 HIS A O 1
ATOM 1018 N N . PHE A 1 125 ? 1.259 3.712 3.366 1.00 81.69 125 PHE A N 1
ATOM 1019 C CA . PHE A 1 125 ? 0.322 2.665 3.775 1.00 81.69 125 PHE A CA 1
ATOM 1020 C C . PHE A 1 125 ? -1.038 2.824 3.097 1.00 81.69 125 PHE A C 1
ATOM 1022 O O . PHE A 1 125 ? -1.580 1.869 2.537 1.00 81.69 125 PHE A O 1
ATOM 1029 N N . ILE A 1 126 ? -1.590 4.040 3.149 1.00 85.62 126 ILE A N 1
ATOM 1030 C CA . ILE A 1 126 ? -2.925 4.343 2.629 1.00 85.62 126 ILE A CA 1
ATOM 1031 C C . ILE A 1 126 ? -2.956 4.136 1.124 1.00 85.62 126 ILE A C 1
ATOM 1033 O O . ILE A 1 126 ? -3.878 3.514 0.598 1.00 85.62 126 ILE A O 1
ATOM 1037 N N . GLU A 1 127 ? -1.938 4.614 0.426 1.00 82.75 127 GLU A N 1
ATOM 1038 C CA . GLU A 1 127 ? -1.875 4.510 -1.016 1.00 82.75 127 GLU A CA 1
ATOM 1039 C C . GLU A 1 127 ? -1.679 3.066 -1.471 1.00 82.75 127 GLU A C 1
ATOM 1041 O O . GLU A 1 127 ? -2.306 2.645 -2.444 1.00 82.75 127 GLU A O 1
ATOM 1046 N N . CYS A 1 128 ? -0.889 2.276 -0.738 1.00 79.06 128 CYS A N 1
ATOM 1047 C CA . CYS A 1 128 ? -0.802 0.834 -0.950 1.00 79.06 128 CYS A CA 1
ATOM 1048 C C . CYS A 1 128 ? -2.174 0.181 -0.761 1.00 79.06 128 CYS A C 1
ATOM 1050 O O . CYS A 1 128 ? -2.622 -0.565 -1.630 1.00 79.06 128 CYS A O 1
ATOM 1052 N N . LEU A 1 129 ? -2.872 0.497 0.333 1.00 81.31 129 LEU A N 1
ATOM 1053 C CA . LEU A 1 129 ? -4.194 -0.048 0.637 1.00 81.31 129 LEU A CA 1
ATOM 1054 C C . LEU A 1 129 ? -5.216 0.270 -0.468 1.00 81.31 129 LEU A C 1
ATOM 1056 O O . LEU A 1 129 ? -5.959 -0.618 -0.896 1.00 81.31 129 LEU A O 1
ATOM 1060 N N . MET A 1 130 ? -5.220 1.508 -0.970 1.00 83.69 130 MET A N 1
ATOM 1061 C CA . MET A 1 130 ? -6.064 1.938 -2.089 1.00 83.69 130 MET A CA 1
ATOM 1062 C C . MET A 1 130 ? -5.677 1.251 -3.401 1.00 83.69 130 MET A C 1
ATOM 1064 O O . MET A 1 130 ? -6.551 0.728 -4.095 1.00 83.69 130 MET A O 1
ATOM 1068 N N . HIS A 1 131 ? -4.380 1.192 -3.723 1.00 77.44 131 HIS A N 1
ATOM 1069 C CA . HIS A 1 131 ? -3.882 0.551 -4.939 1.00 77.44 131 HIS A CA 1
ATOM 1070 C C . HIS A 1 131 ? -4.265 -0.929 -4.991 1.00 77.44 131 HIS A C 1
ATOM 1072 O O . HIS A 1 131 ? -4.793 -1.411 -5.994 1.00 77.44 131 HIS A O 1
ATOM 1078 N N . PHE A 1 132 ? -4.048 -1.635 -3.886 1.00 75.00 132 PHE A N 1
ATOM 1079 C CA . PHE A 1 132 ? -4.354 -3.051 -3.743 1.00 75.00 132 PHE A CA 1
ATOM 1080 C C . PHE A 1 132 ? -5.846 -3.360 -3.817 1.00 75.00 132 PHE A C 1
ATOM 1082 O O . PHE A 1 132 ? -6.225 -4.407 -4.337 1.00 75.00 132 PHE A O 1
ATOM 1089 N N . ASN A 1 133 ? -6.689 -2.429 -3.376 1.00 79.75 133 ASN A N 1
ATOM 1090 C CA . ASN A 1 133 ? -8.135 -2.522 -3.541 1.00 79.75 133 ASN A CA 1
ATOM 1091 C C . ASN A 1 133 ? -8.630 -1.943 -4.877 1.00 79.75 133 ASN A C 1
ATOM 1093 O O . ASN A 1 133 ? -9.835 -1.868 -5.093 1.00 79.75 133 ASN A O 1
ATOM 1097 N N . ALA A 1 134 ? -7.734 -1.548 -5.790 1.00 77.12 134 ALA A N 1
ATOM 1098 C CA . ALA A 1 134 ? -8.066 -0.940 -7.080 1.00 77.12 134 ALA A CA 1
ATOM 1099 C C . ALA A 1 134 ? -9.019 0.266 -6.950 1.00 77.12 134 ALA A C 1
ATOM 1101 O O . ALA A 1 134 ? -9.989 0.410 -7.707 1.00 77.12 134 ALA A O 1
ATOM 1102 N N . VAL A 1 135 ? -8.735 1.122 -5.969 1.00 81.38 135 VAL A N 1
ATOM 1103 C CA . VAL A 1 135 ? -9.372 2.423 -5.759 1.00 81.38 135 VAL A CA 1
ATOM 1104 C C . VAL A 1 135 ? -8.365 3.501 -6.144 1.00 81.38 135 VAL A C 1
ATOM 1106 O O . VAL A 1 135 ? -7.243 3.523 -5.645 1.00 81.38 135 VAL A O 1
ATOM 1109 N N . SER A 1 136 ? -8.750 4.380 -7.067 1.00 71.12 136 SER A N 1
ATOM 1110 C CA . SER A 1 136 ? -7.885 5.478 -7.493 1.00 71.12 136 SER A CA 1
ATOM 1111 C C . SER A 1 136 ? -7.832 6.576 -6.433 1.00 71.12 136 SER A C 1
ATOM 1113 O O . SER A 1 136 ? -8.858 6.968 -5.879 1.00 71.12 136 SER A O 1
ATOM 1115 N N . ILE A 1 137 ? -6.630 7.103 -6.211 1.00 58.75 137 ILE A N 1
ATOM 1116 C CA . ILE A 1 137 ? -6.414 8.385 -5.544 1.00 58.75 137 ILE A CA 1
ATOM 1117 C C . ILE A 1 137 ? -6.666 9.444 -6.617 1.00 58.75 137 ILE A C 1
ATOM 1119 O O . ILE A 1 137 ? -5.822 9.646 -7.490 1.00 58.75 137 ILE A O 1
ATOM 1123 N N . ASP A 1 138 ? -7.842 10.068 -6.620 1.00 50.78 138 ASP A N 1
ATOM 1124 C CA . ASP A 1 138 ? -8.093 11.212 -7.497 1.00 50.78 138 ASP A CA 1
ATOM 1125 C C . ASP A 1 138 ? -7.194 12.381 -7.062 1.00 50.78 138 ASP A C 1
ATOM 1127 O O . ASP A 1 138 ? -7.526 13.168 -6.177 1.00 50.78 138 ASP A O 1
ATOM 1131 N N . HIS A 1 139 ? -6.031 12.494 -7.697 1.00 41.41 139 HIS A N 1
ATOM 1132 C CA . HIS A 1 139 ? -5.386 13.777 -7.926 1.00 41.41 139 HIS A CA 1
ATOM 1133 C C . HIS A 1 139 ? -5.778 14.208 -9.333 1.00 41.41 139 HIS A C 1
ATOM 1135 O O . HIS A 1 139 ? -5.164 13.711 -10.271 1.00 41.41 139 HIS A O 1
ATOM 1141 N N . ASP A 1 140 ? -6.805 15.057 -9.467 1.00 30.69 140 ASP A N 1
ATOM 1142 C CA . ASP A 1 140 ? -7.194 15.828 -10.665 1.00 30.69 140 ASP A CA 1
ATOM 1143 C C . ASP A 1 140 ? -6.342 15.569 -11.925 1.00 30.69 140 ASP A C 1
ATOM 1145 O O . ASP A 1 140 ? -5.532 16.390 -12.363 1.00 30.69 140 ASP A O 1
ATOM 1149 N N . ARG A 1 141 ? -6.514 14.395 -12.528 1.00 35.59 141 ARG A N 1
ATOM 1150 C CA . ARG A 1 141 ? -6.017 14.083 -13.860 1.00 35.59 141 ARG A CA 1
ATOM 1151 C C . ARG A 1 141 ? -7.189 13.487 -14.586 1.00 35.59 141 ARG A C 1
ATOM 1153 O O . ARG A 1 141 ? -7.477 12.298 -14.481 1.00 35.59 141 ARG A O 1
ATOM 1160 N N . GLU A 1 142 ? -7.885 14.391 -15.263 1.00 31.70 142 GLU A N 1
ATOM 1161 C CA . GLU A 1 142 ? -8.846 14.089 -16.306 1.00 31.70 142 GLU A CA 1
ATOM 1162 C C . GLU A 1 142 ? -8.402 12.836 -17.054 1.00 31.70 142 GLU A C 1
ATOM 1164 O O . GLU A 1 142 ? -7.265 12.734 -17.523 1.00 31.70 142 GLU A O 1
ATOM 1169 N N . ALA A 1 143 ? -9.314 11.869 -17.089 1.00 35.19 143 ALA A N 1
ATOM 1170 C CA . ALA A 1 143 ? -9.181 10.621 -17.800 1.00 35.19 143 ALA A CA 1
ATOM 1171 C C . ALA A 1 143 ? -8.740 10.886 -19.247 1.00 35.19 143 ALA A C 1
ATOM 1173 O O . ALA A 1 143 ? -9.557 11.166 -20.120 1.00 35.19 143 ALA A O 1
ATOM 1174 N N . GLN A 1 144 ? -7.438 10.795 -19.503 1.00 33.47 144 GLN A N 1
ATOM 1175 C CA . GLN A 1 144 ? -6.919 10.638 -20.849 1.00 33.47 144 GLN A CA 1
ATOM 1176 C C . GLN A 1 144 ? -6.718 9.151 -21.098 1.00 33.47 144 GLN A C 1
ATOM 1178 O O . GLN A 1 144 ? -5.854 8.510 -20.495 1.00 33.47 144 GLN A O 1
ATOM 1183 N N . ASP A 1 145 ? -7.590 8.638 -21.966 1.00 35.69 145 ASP A N 1
ATOM 1184 C CA . ASP A 1 145 ? -7.459 7.439 -22.792 1.00 35.69 145 ASP A CA 1
ATOM 1185 C C . ASP A 1 145 ? -6.191 6.616 -22.536 1.00 35.69 145 ASP A C 1
ATOM 1187 O O . ASP A 1 145 ? -5.146 6.778 -23.173 1.00 35.69 145 ASP A O 1
ATOM 1191 N N . SER A 1 146 ? -6.308 5.663 -21.619 1.00 34.03 146 SER A N 1
ATOM 1192 C CA . SER A 1 146 ? -5.441 4.492 -21.596 1.00 34.03 146 SER A CA 1
ATOM 1193 C C . SER A 1 146 ? -6.314 3.252 -21.461 1.00 34.03 146 SER A C 1
ATOM 1195 O O . SER A 1 146 ? -6.831 2.922 -20.397 1.00 34.03 146 SER A O 1
ATOM 1197 N N . ASP A 1 147 ? -6.527 2.641 -22.626 1.00 31.38 147 ASP A N 1
ATOM 1198 C CA . ASP A 1 147 ? -6.930 1.260 -22.887 1.00 31.38 147 ASP A CA 1
ATOM 1199 C C . ASP A 1 147 ? -7.132 0.406 -21.618 1.00 31.38 147 ASP A C 1
ATOM 1201 O O . ASP A 1 147 ? -6.200 -0.099 -20.991 1.00 31.38 147 ASP A O 1
ATOM 1205 N N . HIS A 1 148 ? -8.396 0.277 -21.214 1.00 34.12 148 HIS A N 1
ATOM 1206 C CA . HIS A 1 148 ? -8.846 -0.364 -19.977 1.00 34.12 148 HIS A CA 1
ATOM 1207 C C . HIS A 1 148 ? -8.786 -1.906 -19.989 1.00 34.12 148 HIS A C 1
ATOM 1209 O O . HIS A 1 148 ? -9.495 -2.555 -19.216 1.00 34.12 148 HIS A O 1
ATOM 1215 N N . SER A 1 149 ? -7.943 -2.526 -20.814 1.00 32.53 149 SER A N 1
ATOM 1216 C CA . SER A 1 149 ? -7.938 -3.984 -21.013 1.00 32.53 149 SER A CA 1
ATOM 1217 C C . SER A 1 149 ? -6.959 -4.785 -20.135 1.00 32.53 149 SER A C 1
ATOM 1219 O O . SER A 1 149 ? -6.894 -6.003 -20.263 1.00 32.53 149 SER A O 1
ATOM 1221 N N . GLN A 1 150 ? -6.279 -4.169 -19.161 1.00 39.22 150 GLN A N 1
ATOM 1222 C CA . GLN A 1 150 ? -5.503 -4.892 -18.132 1.00 39.22 150 GLN A CA 1
ATOM 1223 C C . GLN A 1 150 ? -5.809 -4.399 -16.710 1.00 39.22 150 GLN A C 1
ATOM 1225 O O . GLN A 1 150 ? -4.927 -4.187 -15.878 1.00 39.22 150 GLN A O 1
ATOM 1230 N N . LYS A 1 151 ? -7.097 -4.254 -16.385 1.00 40.38 151 LYS A N 1
ATOM 1231 C CA . LYS A 1 151 ? -7.540 -4.296 -14.987 1.00 40.38 151 LYS A CA 1
ATOM 1232 C C . LYS A 1 151 ? -7.497 -5.753 -14.522 1.00 40.38 151 LYS A C 1
ATOM 1234 O O . LYS A 1 151 ? -8.515 -6.440 -14.522 1.00 40.38 151 LYS A O 1
ATOM 1239 N N . SER A 1 152 ? -6.312 -6.227 -14.134 1.00 39.00 152 SER A N 1
ATOM 1240 C CA . SER A 1 152 ? -6.217 -7.372 -13.223 1.00 39.00 152 SER A CA 1
ATOM 1241 C C . SER A 1 152 ? -6.784 -6.911 -11.880 1.00 39.00 152 SER A C 1
ATOM 1243 O O . SER A 1 152 ? -6.083 -6.389 -11.017 1.00 39.00 152 SER A O 1
ATOM 1245 N N . CYS A 1 153 ? -8.113 -6.945 -11.786 1.00 40.62 153 CYS A N 1
ATOM 1246 C CA . CYS A 1 153 ? -8.852 -6.655 -10.574 1.00 40.62 153 CYS A CA 1
ATOM 1247 C C . CYS A 1 153 ? -8.584 -7.789 -9.594 1.00 40.62 153 CYS A C 1
ATOM 1249 O O . CYS A 1 153 ? -9.137 -8.881 -9.742 1.00 40.62 153 CYS A O 1
ATOM 1251 N N . LEU A 1 154 ? -7.792 -7.518 -8.566 1.00 46.34 154 LEU A N 1
ATOM 1252 C CA . LEU A 1 154 ? -7.763 -8.368 -7.388 1.00 46.34 154 LEU A CA 1
ATOM 1253 C C . LEU A 1 154 ? -9.006 -8.017 -6.574 1.00 46.34 154 LEU A C 1
ATOM 1255 O O . LEU A 1 154 ? -9.051 -7.032 -5.845 1.00 46.34 154 LEU A O 1
ATOM 1259 N N . HIS A 1 155 ? -10.076 -8.775 -6.806 1.00 42.09 155 HIS A N 1
ATOM 1260 C CA . HIS A 1 155 ? -11.271 -8.705 -5.979 1.00 42.09 155 HIS A CA 1
ATOM 1261 C C . HIS A 1 155 ? -10.890 -9.072 -4.544 1.00 42.09 155 HIS A C 1
ATOM 1263 O O . HIS A 1 155 ? -10.442 -10.191 -4.331 1.00 42.09 155 HIS A O 1
ATOM 1269 N N . GLY A 1 156 ? -11.108 -8.132 -3.618 1.00 45.91 156 GLY A N 1
ATOM 1270 C CA . GLY A 1 156 ? -11.369 -8.318 -2.186 1.00 45.91 156 GLY A CA 1
ATOM 1271 C C . GLY A 1 156 ? -10.557 -9.381 -1.438 1.00 45.91 156 GLY A C 1
ATOM 1272 O O . GLY A 1 156 ? -10.729 -10.575 -1.662 1.00 45.91 156 GLY A O 1
ATOM 1273 N N . ILE A 1 157 ? -9.829 -8.926 -0.410 1.00 51.81 157 ILE A N 1
ATOM 1274 C CA . ILE A 1 157 ? -8.916 -9.680 0.472 1.00 51.81 157 ILE A CA 1
ATOM 1275 C C . ILE A 1 157 ? -7.508 -9.802 -0.124 1.00 51.81 157 ILE A C 1
ATOM 1277 O O . ILE A 1 157 ? -7.010 -10.897 -0.390 1.00 51.81 157 ILE A O 1
ATOM 1281 N N . LEU A 1 158 ? -6.826 -8.666 -0.289 1.00 51.81 158 LEU A N 1
ATOM 1282 C CA . LEU A 1 158 ? -5.400 -8.682 -0.618 1.00 51.81 158 LEU A CA 1
ATOM 1283 C C . LEU A 1 158 ? -4.498 -8.585 0.617 1.00 51.81 158 LEU A C 1
ATOM 1285 O O . LEU A 1 158 ? -3.408 -9.155 0.624 1.00 51.81 158 LEU A O 1
ATOM 1289 N N . PHE A 1 159 ? -4.955 -7.944 1.693 1.00 50.53 159 PHE A N 1
ATOM 1290 C CA . PHE A 1 159 ? -4.070 -7.605 2.808 1.00 50.53 159 PHE A CA 1
ATOM 1291 C C . PHE A 1 159 ? -3.575 -8.814 3.639 1.00 50.53 159 PHE A C 1
ATOM 1293 O O . PHE A 1 159 ? -2.525 -8.727 4.267 1.00 50.53 159 PHE A O 1
ATOM 1300 N N . LEU A 1 160 ? -4.264 -9.966 3.617 1.00 50.47 160 LEU A N 1
ATOM 1301 C CA . LEU A 1 160 ? -3.942 -11.112 4.496 1.00 50.47 160 LEU A CA 1
ATOM 1302 C C . LEU A 1 160 ? -3.598 -12.435 3.788 1.00 50.47 160 LEU A C 1
ATOM 1304 O O . LEU A 1 160 ? -3.140 -13.366 4.448 1.00 50.47 160 LEU A O 1
ATOM 1308 N N . TYR A 1 161 ? -3.795 -12.556 2.472 1.00 48.59 161 TYR A N 1
ATOM 1309 C CA . TYR A 1 161 ? -3.645 -13.852 1.784 1.00 48.59 161 TYR A CA 1
ATOM 1310 C C . TYR A 1 161 ? -2.236 -14.120 1.235 1.00 48.59 161 TYR A C 1
ATOM 1312 O O . TYR A 1 161 ? -1.824 -15.277 1.128 1.00 48.59 161 TYR A O 1
ATOM 1320 N N . LEU A 1 162 ? -1.455 -13.080 0.922 1.00 57.25 162 LEU A N 1
ATOM 1321 C CA . LEU A 1 162 ? -0.053 -13.260 0.546 1.00 57.25 162 LEU A CA 1
ATOM 1322 C C . LEU A 1 162 ? 0.782 -13.467 1.798 1.00 57.25 162 LEU A C 1
ATOM 1324 O O . LEU A 1 162 ? 1.275 -12.507 2.384 1.00 57.25 162 LEU A O 1
ATOM 1328 N N . SER A 1 163 ? 0.964 -14.729 2.186 1.00 58.09 163 SER A N 1
ATOM 1329 C CA . SER A 1 163 ? 1.578 -15.104 3.461 1.00 58.09 163 SER A CA 1
ATOM 1330 C C . SER A 1 163 ? 2.873 -14.366 3.778 1.00 58.09 163 SER A C 1
ATOM 1332 O O . SER A 1 163 ? 3.139 -14.139 4.944 1.00 58.09 163 SER A O 1
ATOM 1334 N N . ASN A 1 164 ? 3.690 -14.002 2.787 1.00 57.22 164 ASN A N 1
ATOM 1335 C CA . ASN A 1 164 ? 4.999 -13.398 3.042 1.00 57.22 164 ASN A CA 1
ATOM 1336 C C . ASN A 1 164 ? 4.948 -11.866 3.097 1.00 57.22 164 ASN A C 1
ATOM 1338 O O . ASN A 1 164 ? 5.581 -11.278 3.964 1.00 57.22 164 ASN A O 1
ATOM 1342 N N . VAL A 1 165 ? 4.159 -11.217 2.235 1.00 61.53 165 VAL A N 1
ATOM 1343 C CA . VAL A 1 165 ? 4.022 -9.747 2.240 1.00 61.53 165 VAL A CA 1
ATOM 1344 C C . VAL A 1 165 ? 3.123 -9.289 3.373 1.00 61.53 165 VAL A C 1
ATOM 1346 O O . VAL A 1 165 ? 3.464 -8.339 4.064 1.00 61.53 165 VAL A O 1
ATOM 1349 N N . ALA A 1 166 ? 2.034 -10.017 3.630 1.00 66.69 166 ALA A N 1
ATOM 1350 C CA . ALA A 1 166 ? 1.215 -9.795 4.811 1.00 66.69 166 ALA A CA 1
ATOM 1351 C C . ALA A 1 166 ? 2.063 -9.946 6.081 1.00 66.69 166 ALA A C 1
ATOM 1353 O O . ALA A 1 166 ? 2.030 -9.068 6.930 1.00 66.69 166 ALA A O 1
ATOM 1354 N N . LYS A 1 167 ? 2.909 -10.986 6.178 1.00 68.62 167 LYS A N 1
ATOM 1355 C CA . LYS A 1 167 ? 3.860 -11.128 7.296 1.00 68.62 167 LYS A CA 1
ATOM 1356 C C . LYS A 1 167 ? 4.840 -9.968 7.392 1.00 68.62 167 LYS A C 1
ATOM 1358 O O . LYS A 1 167 ? 5.126 -9.557 8.502 1.00 68.62 167 LYS A O 1
ATOM 1363 N N . ALA A 1 168 ? 5.352 -9.450 6.280 1.00 67.56 168 ALA A N 1
ATOM 1364 C CA . ALA A 1 168 ? 6.284 -8.327 6.301 1.00 67.56 168 ALA A CA 1
ATOM 1365 C C . ALA A 1 168 ? 5.617 -7.017 6.730 1.00 67.56 168 ALA A C 1
ATOM 1367 O O . ALA A 1 168 ? 6.169 -6.308 7.562 1.00 67.56 168 ALA A O 1
ATOM 1368 N N . ILE A 1 169 ? 4.410 -6.731 6.231 1.00 71.81 169 ILE A N 1
ATOM 1369 C CA . ILE A 1 169 ? 3.627 -5.571 6.667 1.00 71.81 169 ILE A CA 1
ATOM 1370 C C . ILE A 1 169 ? 3.265 -5.719 8.145 1.00 71.81 169 ILE A C 1
ATOM 1372 O O . ILE A 1 169 ? 3.476 -4.792 8.913 1.00 71.81 169 ILE A O 1
ATOM 1376 N N . VAL A 1 170 ? 2.780 -6.887 8.568 1.00 74.75 170 VAL A N 1
ATOM 1377 C CA . VAL A 1 170 ? 2.463 -7.178 9.974 1.00 74.75 170 VAL A CA 1
ATOM 1378 C C . VAL A 1 170 ? 3.709 -7.059 10.856 1.00 74.75 170 VAL A C 1
ATOM 1380 O O . VAL A 1 170 ? 3.659 -6.411 11.895 1.00 74.75 170 VAL A O 1
ATOM 1383 N N . PHE A 1 171 ? 4.850 -7.601 10.428 1.00 74.38 171 PHE A N 1
ATOM 1384 C CA . PHE A 1 171 ? 6.127 -7.452 11.123 1.00 74.38 171 PHE A CA 1
ATOM 1385 C C . PHE A 1 171 ? 6.514 -5.978 11.245 1.00 74.38 171 PHE A C 1
ATOM 1387 O O . PHE A 1 171 ? 6.862 -5.517 12.326 1.00 74.38 171 PHE A O 1
ATOM 1394 N N . GLN A 1 172 ? 6.373 -5.205 10.175 1.00 75.50 172 GLN A N 1
ATOM 1395 C CA . GLN A 1 172 ? 6.642 -3.778 10.215 1.00 75.50 172 GLN A CA 1
ATOM 1396 C C . GLN A 1 172 ? 5.689 -3.037 11.162 1.00 75.50 172 GLN A C 1
ATOM 1398 O O . GLN A 1 172 ? 6.161 -2.262 11.989 1.00 75.50 172 GLN A O 1
ATOM 1403 N N . LEU A 1 173 ? 4.385 -3.324 11.130 1.00 79.88 173 LEU A N 1
ATOM 1404 C CA . LEU A 1 173 ? 3.425 -2.789 12.101 1.00 79.88 173 LEU A CA 1
ATOM 1405 C C . LEU A 1 173 ? 3.810 -3.165 13.542 1.00 79.88 173 LEU A C 1
ATOM 1407 O O . LEU A 1 173 ? 3.682 -2.337 14.437 1.00 79.88 173 LEU A O 1
ATOM 1411 N N . SER A 1 174 ? 4.350 -4.368 13.769 1.00 78.69 174 SER A N 1
ATOM 1412 C CA . SER A 1 174 ? 4.806 -4.804 15.097 1.00 78.69 174 SER A CA 1
ATOM 1413 C C . SER A 1 174 ? 6.003 -4.004 15.627 1.00 78.69 174 SER A C 1
ATOM 1415 O O . SER A 1 174 ? 6.198 -3.933 16.837 1.00 78.69 174 SER A O 1
ATOM 1417 N N . THR A 1 175 ? 6.774 -3.368 14.736 1.00 78.69 175 THR A N 1
ATOM 1418 C CA . THR A 1 175 ? 7.882 -2.467 15.102 1.00 78.69 175 THR A CA 1
ATOM 1419 C C . THR A 1 175 ? 7.441 -1.025 15.347 1.00 78.69 175 THR A C 1
ATOM 1421 O O . THR A 1 175 ? 8.263 -0.200 15.739 1.00 78.69 175 THR A O 1
ATOM 1424 N N . PHE A 1 176 ? 6.169 -0.682 15.111 1.00 81.50 176 PHE A N 1
ATOM 1425 C CA . PHE A 1 176 ? 5.702 0.683 15.336 1.00 81.50 176 PHE A CA 1
ATOM 1426 C C . PHE A 1 176 ? 5.655 1.008 16.825 1.00 81.50 176 PHE A C 1
ATOM 1428 O O . PHE A 1 176 ? 5.155 0.229 17.640 1.00 81.50 176 PHE A O 1
ATOM 1435 N N . ASP A 1 177 ? 6.086 2.221 17.153 1.00 82.75 177 ASP A N 1
ATOM 1436 C CA . ASP A 1 177 ? 5.716 2.859 18.404 1.00 82.75 177 ASP A CA 1
ATOM 1437 C C . ASP A 1 177 ? 4.245 3.314 18.358 1.00 82.75 177 ASP A C 1
ATOM 1439 O O . ASP A 1 177 ? 3.579 3.335 17.315 1.00 82.75 177 ASP A O 1
ATOM 1443 N N . ASP A 1 178 ? 3.712 3.694 19.512 1.00 81.50 178 ASP A N 1
ATOM 1444 C CA . ASP A 1 178 ? 2.318 4.122 19.614 1.00 81.50 178 ASP A CA 1
ATOM 1445 C C . ASP A 1 178 ? 2.030 5.400 18.815 1.00 81.50 178 ASP A C 1
ATOM 1447 O O . ASP A 1 178 ? 0.935 5.556 18.273 1.00 81.50 178 ASP A O 1
ATOM 1451 N N . THR A 1 179 ? 3.022 6.280 18.652 1.00 82.56 179 THR A N 1
ATOM 1452 C CA . THR A 1 179 ? 2.908 7.491 17.828 1.00 82.56 179 THR A CA 1
ATOM 1453 C C . THR A 1 179 ? 2.644 7.148 16.363 1.00 82.56 179 THR A C 1
ATOM 1455 O O . THR A 1 179 ? 1.722 7.702 15.750 1.00 82.56 179 THR A O 1
ATOM 1458 N N . ARG A 1 180 ? 3.408 6.212 15.784 1.00 84.06 180 ARG A N 1
ATOM 1459 C CA . ARG A 1 180 ? 3.217 5.749 14.401 1.00 84.06 180 ARG A CA 1
ATOM 1460 C C . ARG A 1 180 ? 1.894 5.003 14.244 1.00 84.06 180 ARG A C 1
ATOM 1462 O O . ARG A 1 180 ? 1.189 5.246 13.265 1.00 84.06 180 ARG A O 1
ATOM 1469 N N . LYS A 1 181 ? 1.500 4.171 15.217 1.00 87.31 181 LYS A N 1
ATOM 1470 C CA . LYS A 1 181 ? 0.188 3.490 15.210 1.00 87.31 181 LYS A CA 1
ATOM 1471 C C . LYS A 1 181 ? -0.972 4.488 15.197 1.00 87.31 181 LYS A C 1
ATOM 1473 O O . LYS A 1 181 ? -1.854 4.383 14.347 1.00 87.31 181 LYS A O 1
ATOM 1478 N N . LEU A 1 182 ? -0.950 5.487 16.082 1.00 86.75 182 LEU A N 1
ATOM 1479 C CA . LEU A 1 182 ? -1.964 6.549 16.143 1.00 86.75 182 LEU A CA 1
ATOM 1480 C C . LEU A 1 182 ? -2.004 7.385 14.861 1.00 86.75 182 LEU A C 1
ATOM 1482 O O . LEU A 1 182 ? -3.085 7.733 14.377 1.00 86.75 182 LEU A O 1
ATOM 1486 N N . THR A 1 183 ? -0.832 7.684 14.296 1.00 87.50 183 THR A N 1
ATOM 1487 C CA . THR A 1 183 ? -0.717 8.389 13.015 1.00 87.50 183 THR A CA 1
ATOM 1488 C C . THR A 1 183 ? -1.393 7.592 11.906 1.00 87.50 183 THR A C 1
ATOM 1490 O O . THR A 1 183 ? -2.235 8.139 11.195 1.00 87.50 183 THR A O 1
ATOM 1493 N N . LEU A 1 184 ? -1.113 6.290 11.808 1.00 88.81 184 LEU A N 1
ATOM 1494 C CA . LEU A 1 184 ? -1.727 5.418 10.809 1.00 88.81 184 LEU A CA 1
ATOM 1495 C C . LEU A 1 184 ? -3.249 5.308 10.996 1.00 88.81 184 LEU A C 1
ATOM 1497 O O . LEU A 1 184 ? -3.999 5.456 10.032 1.00 88.81 184 LEU A O 1
ATOM 1501 N N . MET A 1 185 ? -3.731 5.120 12.229 1.00 91.06 185 MET A N 1
ATOM 1502 C CA . MET A 1 185 ? -5.172 5.122 12.525 1.00 91.06 185 MET A CA 1
ATOM 1503 C C . MET A 1 185 ? -5.842 6.431 12.080 1.00 91.06 185 MET A C 1
ATOM 1505 O O . MET A 1 185 ? -6.906 6.414 11.455 1.00 91.06 185 MET A O 1
ATOM 1509 N N . SER A 1 186 ? -5.196 7.568 12.343 1.00 90.62 186 SER A N 1
ATOM 1510 C CA . SER A 1 186 ? -5.681 8.890 11.931 1.00 90.62 186 SER A CA 1
ATOM 1511 C C . SER A 1 186 ? -5.650 9.067 10.408 1.00 90.62 186 SER A C 1
ATOM 1513 O O . SER A 1 186 ? -6.577 9.635 9.827 1.00 90.62 186 SER A O 1
ATOM 1515 N N . GLN A 1 187 ? -4.629 8.548 9.726 1.00 91.50 187 GLN A N 1
ATOM 1516 C CA . GLN A 1 187 ? -4.553 8.546 8.263 1.00 91.50 187 GLN A CA 1
ATOM 1517 C C . GLN A 1 187 ? -5.664 7.695 7.635 1.00 91.50 187 GLN A C 1
ATOM 1519 O O . GLN A 1 187 ? -6.300 8.136 6.681 1.00 91.50 187 GLN A O 1
ATOM 1524 N N . ILE A 1 188 ? -5.970 6.523 8.198 1.00 93.69 188 ILE A N 1
ATOM 1525 C CA . ILE A 1 188 ? -7.091 5.686 7.744 1.00 93.69 188 ILE A CA 1
ATOM 1526 C C . ILE A 1 188 ? -8.419 6.441 7.903 1.00 93.69 188 ILE A C 1
ATOM 1528 O O . ILE A 1 188 ? -9.220 6.503 6.966 1.00 93.69 188 ILE A O 1
ATOM 1532 N N . CYS A 1 189 ? -8.633 7.083 9.052 1.00 94.94 189 CYS A N 1
ATOM 1533 C CA . CYS A 1 189 ? -9.821 7.901 9.292 1.00 94.94 189 CYS A CA 1
ATOM 1534 C C . CYS A 1 189 ? -9.939 9.051 8.271 1.00 94.94 189 CYS A C 1
ATOM 1536 O O . CYS A 1 189 ? -10.954 9.157 7.581 1.00 94.94 189 CYS A O 1
ATOM 1538 N N . THR A 1 190 ? -8.884 9.858 8.108 1.00 92.88 190 THR A N 1
ATOM 1539 C CA . THR A 1 190 ? -8.876 11.053 7.236 1.00 92.88 190 THR A CA 1
ATOM 1540 C C . THR A 1 190 ? -8.957 10.731 5.748 1.00 92.88 190 THR A C 1
ATOM 1542 O O . THR A 1 190 ? -9.569 11.495 5.001 1.00 92.88 190 THR A O 1
ATOM 1545 N N . GLN A 1 191 ? -8.327 9.644 5.301 1.00 92.75 191 GLN A N 1
ATOM 1546 C CA . GLN A 1 191 ? -8.121 9.367 3.876 1.00 92.75 191 GLN A CA 1
ATOM 1547 C C . GLN A 1 191 ? -8.997 8.233 3.339 1.00 92.75 191 GLN A C 1
ATOM 1549 O O . GLN A 1 191 ? -9.189 8.147 2.129 1.00 92.75 191 GLN A O 1
ATOM 1554 N N . VAL A 1 192 ? -9.579 7.394 4.201 1.00 94.19 192 VAL A N 1
ATOM 1555 C CA . VAL A 1 192 ? -10.492 6.316 3.784 1.00 94.19 192 VAL A CA 1
ATOM 1556 C C . VAL A 1 192 ? -11.908 6.580 4.287 1.00 94.19 192 VAL A C 1
ATOM 1558 O O . VAL A 1 192 ? -12.835 6.704 3.484 1.00 94.19 192 VAL A O 1
ATOM 1561 N N . PHE A 1 193 ? -12.099 6.721 5.601 1.00 96.50 193 PHE A N 1
ATOM 1562 C CA . PHE A 1 193 ? -13.445 6.802 6.179 1.00 96.50 193 PHE A CA 1
ATOM 1563 C C . PHE A 1 193 ? -14.123 8.154 5.942 1.00 96.50 193 PHE A C 1
ATOM 1565 O O . PHE A 1 193 ? -15.269 8.187 5.493 1.00 96.50 193 PHE A O 1
ATOM 1572 N N . CYS A 1 194 ? -13.438 9.279 6.159 1.00 95.62 194 CYS A N 1
ATOM 1573 C CA . CYS A 1 194 ? -14.017 10.596 5.881 1.00 95.62 194 CYS A CA 1
ATOM 1574 C C . CYS A 1 194 ? -14.384 10.769 4.388 1.00 95.62 194 CYS A C 1
ATOM 1576 O O . CYS A 1 194 ? -15.504 11.209 4.114 1.00 95.62 194 CYS A O 1
ATOM 1578 N N . PRO A 1 195 ? -13.531 10.393 3.408 1.00 95.19 195 PRO A N 1
ATOM 1579 C CA . PRO A 1 195 ? -13.876 10.434 1.986 1.00 95.19 195 PRO A CA 1
ATOM 1580 C C . PRO A 1 195 ? -15.030 9.506 1.596 1.00 95.19 195 PRO A C 1
ATOM 1582 O O . PRO A 1 195 ? -15.796 9.824 0.689 1.00 95.19 195 PRO A O 1
ATOM 1585 N N . LEU A 1 196 ? -15.195 8.374 2.280 1.00 95.62 196 LEU A N 1
ATOM 1586 C CA . LEU A 1 196 ? -16.376 7.526 2.120 1.00 95.62 196 LEU A CA 1
ATOM 1587 C C . LEU A 1 196 ? -17.647 8.238 2.594 1.00 95.62 196 LEU A C 1
ATOM 1589 O O . LEU A 1 196 ? -18.638 8.310 1.864 1.00 95.62 196 LEU A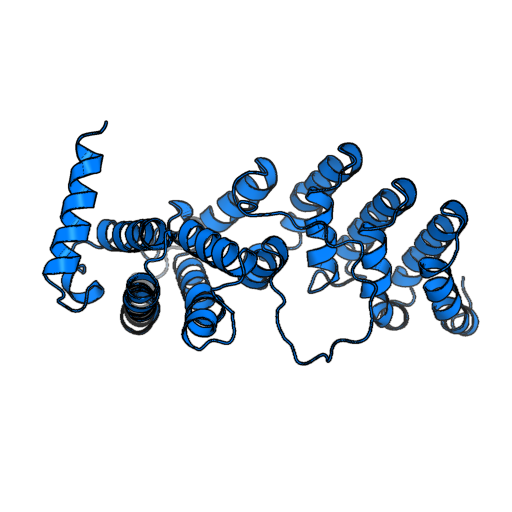 O 1
ATOM 1593 N N . MET A 1 197 ? -17.615 8.785 3.809 1.00 95.75 197 MET A N 1
ATOM 1594 C CA . MET A 1 197 ? -18.789 9.396 4.434 1.00 95.75 197 MET A CA 1
ATOM 1595 C C . MET A 1 197 ? -19.223 10.692 3.743 1.00 95.75 197 MET A C 1
ATOM 1597 O O . MET A 1 197 ? -20.420 10.939 3.613 1.00 95.75 197 MET A O 1
ATOM 1601 N N . ASN A 1 198 ? -18.279 11.487 3.228 1.00 94.31 198 ASN A N 1
ATOM 1602 C CA . ASN A 1 198 ? -18.579 12.707 2.469 1.00 94.31 198 ASN A CA 1
ATOM 1603 C C . ASN A 1 198 ? -18.890 12.458 0.977 1.00 94.31 198 ASN A C 1
ATOM 1605 O O . ASN A 1 198 ? -19.151 13.403 0.233 1.00 94.31 198 ASN A O 1
ATOM 1609 N N . GLY A 1 199 ? -18.871 11.197 0.532 1.00 91.19 199 GLY A N 1
ATOM 1610 C CA . GLY A 1 199 ? -19.268 10.796 -0.815 1.00 91.19 199 GLY A CA 1
ATOM 1611 C C . GLY A 1 199 ? -18.206 10.970 -1.904 1.00 91.19 199 GLY A C 1
ATOM 1612 O O . GLY A 1 199 ? -18.546 10.784 -3.080 1.00 91.19 199 GLY A O 1
ATOM 1613 N N . LYS A 1 200 ? -16.948 11.289 -1.559 1.00 92.06 200 LYS A N 1
ATOM 1614 C CA . LYS A 1 200 ? -15.807 11.225 -2.494 1.00 92.06 200 LYS A CA 1
ATOM 1615 C C . LYS A 1 200 ? -15.535 9.785 -2.935 1.00 92.06 200 LYS A C 1
ATOM 1617 O O . LYS A 1 200 ? -15.392 9.533 -4.126 1.00 92.06 200 LYS A O 1
ATOM 1622 N N . LEU A 1 201 ? -15.553 8.830 -2.003 1.00 91.75 201 LEU A N 1
ATOM 1623 C CA . LEU A 1 201 ? -15.534 7.399 -2.311 1.00 91.75 201 LEU A CA 1
ATOM 1624 C C . LEU A 1 201 ? -16.971 6.867 -2.370 1.00 91.75 201 LEU A C 1
ATOM 1626 O O . LEU A 1 201 ? -17.757 7.053 -1.443 1.00 91.75 201 LEU A O 1
ATOM 1630 N N . LYS A 1 202 ? -17.326 6.203 -3.475 1.00 91.88 202 LYS A N 1
ATOM 1631 C CA . LYS A 1 202 ? -18.677 5.661 -3.692 1.00 91.88 202 LYS A CA 1
ATOM 1632 C C . LYS A 1 202 ? -18.814 4.289 -3.040 1.00 91.88 202 LYS A C 1
ATOM 1634 O O . LYS A 1 202 ? -18.217 3.325 -3.515 1.00 91.88 202 LYS A O 1
ATOM 1639 N N . TYR A 1 203 ? -19.609 4.201 -1.976 1.00 92.19 203 TYR A N 1
ATOM 1640 C CA . TYR A 1 203 ? -19.824 2.962 -1.221 1.00 92.19 203 TYR A CA 1
ATOM 1641 C C . TYR A 1 203 ? -20.417 1.828 -2.078 1.00 92.19 203 TYR A C 1
ATOM 1643 O O . TYR A 1 203 ? -20.171 0.655 -1.812 1.00 92.19 203 TYR A O 1
ATOM 1651 N N . GLU A 1 204 ? -21.156 2.144 -3.142 1.00 90.44 204 GLU A N 1
ATOM 1652 C CA . GLU A 1 204 ? -21.730 1.160 -4.070 1.00 90.44 204 GLU A CA 1
ATOM 1653 C C . GLU A 1 204 ? -20.653 0.391 -4.858 1.00 90.44 204 GLU A C 1
ATOM 1655 O O . GLU A 1 204 ? -20.916 -0.690 -5.390 1.00 90.44 204 GLU A O 1
ATOM 1660 N N . ASN A 1 205 ? -19.430 0.922 -4.933 1.00 89.06 205 ASN A N 1
ATOM 1661 C CA . ASN A 1 205 ? -18.313 0.248 -5.575 1.00 89.06 205 ASN A CA 1
ATOM 1662 C C . ASN A 1 205 ? -17.766 -0.872 -4.671 1.00 89.06 205 ASN A C 1
ATOM 1664 O O . ASN A 1 205 ? -17.272 -0.616 -3.573 1.00 89.06 205 ASN A O 1
ATOM 1668 N N . LYS A 1 206 ? -17.770 -2.116 -5.167 1.00 87.12 206 LYS A N 1
ATOM 1669 C CA . LYS A 1 206 ? -17.233 -3.289 -4.450 1.00 87.12 206 LYS A CA 1
ATOM 1670 C C . LYS A 1 206 ? -15.771 -3.122 -4.026 1.00 87.12 206 LYS A C 1
ATOM 1672 O O . LYS A 1 206 ? -15.403 -3.575 -2.948 1.00 87.12 206 LYS A O 1
ATOM 1677 N N . ASN A 1 207 ? -14.964 -2.436 -4.833 1.00 85.12 207 ASN A N 1
ATOM 1678 C CA . ASN A 1 207 ? -13.567 -2.136 -4.516 1.00 85.12 207 ASN A CA 1
ATOM 1679 C C . ASN A 1 207 ? -13.449 -1.195 -3.311 1.00 85.12 207 ASN A C 1
ATOM 1681 O O . ASN A 1 207 ? -12.581 -1.367 -2.464 1.00 85.12 207 ASN A O 1
ATOM 1685 N N . VAL A 1 208 ? -14.365 -0.229 -3.193 1.00 90.50 208 VAL A N 1
ATOM 1686 C CA . VAL A 1 208 ? -14.422 0.680 -2.041 1.00 90.50 208 VAL A CA 1
ATOM 1687 C C . VAL A 1 208 ? -14.879 -0.072 -0.790 1.00 90.50 208 VAL A C 1
ATOM 1689 O O . VAL A 1 208 ? -14.323 0.140 0.281 1.00 90.50 208 VAL A O 1
ATOM 1692 N N . GLN A 1 209 ? -15.837 -0.994 -0.904 1.00 90.62 209 GLN A N 1
ATOM 1693 C CA . GLN A 1 209 ? -16.234 -1.840 0.230 1.00 90.62 209 GLN A CA 1
ATOM 1694 C C . GLN A 1 209 ? -15.081 -2.731 0.709 1.00 90.62 209 GLN A C 1
ATOM 1696 O O . GLN A 1 209 ? -14.864 -2.850 1.914 1.00 90.62 209 GLN A O 1
ATOM 1701 N N . ALA A 1 210 ? -14.318 -3.312 -0.221 1.00 86.81 210 ALA A N 1
ATOM 1702 C CA . ALA A 1 210 ? -13.118 -4.084 0.092 1.00 86.81 210 ALA A CA 1
ATOM 1703 C C . ALA A 1 210 ? -12.037 -3.218 0.765 1.00 86.81 210 ALA A C 1
ATOM 1705 O O . ALA A 1 210 ? -11.517 -3.610 1.805 1.00 86.81 210 ALA A O 1
ATOM 1706 N N . LEU A 1 211 ? -11.798 -2.001 0.264 1.00 89.62 211 LEU A N 1
ATOM 1707 C CA . LEU A 1 211 ? -10.890 -1.029 0.882 1.00 89.62 211 LEU A CA 1
ATOM 1708 C C . LEU A 1 211 ? -11.280 -0.724 2.333 1.00 89.62 211 LEU A C 1
ATOM 1710 O O . LEU A 1 211 ? -10.433 -0.749 3.222 1.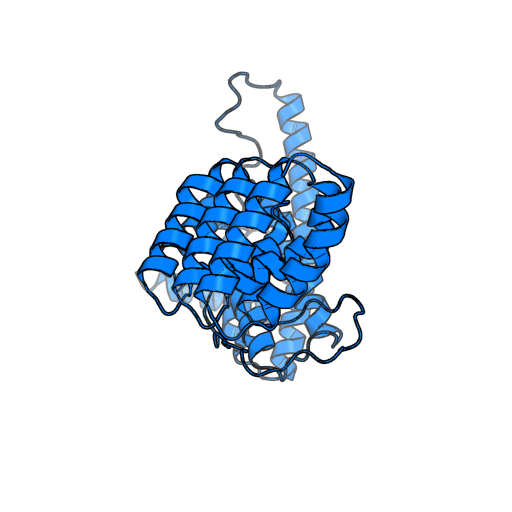00 89.62 211 LEU A O 1
ATOM 1714 N N . VAL A 1 212 ? -12.561 -0.448 2.586 1.00 92.88 212 VAL A N 1
ATOM 1715 C CA . VAL A 1 212 ? -13.063 -0.151 3.937 1.00 92.88 212 VAL A CA 1
ATOM 1716 C C . VAL A 1 212 ? -12.916 -1.369 4.846 1.00 92.88 212 VAL A C 1
ATOM 1718 O O . VAL A 1 212 ? -12.512 -1.225 5.998 1.00 92.88 212 VAL A O 1
ATOM 1721 N N . LYS A 1 213 ? -13.195 -2.570 4.332 1.00 89.88 213 LYS A N 1
ATOM 1722 C CA . LYS A 1 213 ? -12.992 -3.821 5.067 1.00 89.88 213 LYS A CA 1
ATOM 1723 C C . LYS A 1 213 ? -11.530 -4.018 5.462 1.00 89.88 213 LYS A C 1
ATOM 1725 O O . LYS A 1 213 ? -11.253 -4.303 6.627 1.00 89.88 213 LYS A O 1
ATOM 1730 N N . ASP A 1 214 ? -10.611 -3.865 4.513 1.00 86.38 214 ASP A N 1
ATOM 1731 C CA . ASP A 1 214 ? -9.181 -4.029 4.760 1.00 86.38 214 ASP A CA 1
ATOM 1732 C C . ASP A 1 214 ? -8.686 -2.962 5.750 1.00 86.38 214 ASP A C 1
ATOM 1734 O O . ASP A 1 214 ? -7.985 -3.298 6.698 1.00 86.38 214 ASP A O 1
ATOM 1738 N N . ALA A 1 215 ? -9.129 -1.707 5.618 1.00 91.44 215 ALA A N 1
ATOM 1739 C CA . ALA A 1 215 ? -8.814 -0.624 6.553 1.00 91.44 215 ALA A CA 1
ATOM 1740 C C . ALA A 1 215 ? -9.252 -0.932 7.999 1.00 91.44 215 ALA A C 1
ATOM 1742 O O . ALA A 1 215 ? -8.460 -0.786 8.931 1.00 91.44 215 ALA A O 1
ATOM 1743 N N . LEU A 1 216 ? -10.492 -1.399 8.190 1.00 91.56 216 LEU A N 1
ATOM 1744 C CA . LEU A 1 216 ? -11.002 -1.812 9.504 1.00 91.56 216 LEU A CA 1
ATOM 1745 C C . LEU A 1 216 ? -10.219 -3.007 10.060 1.00 91.56 216 LEU A C 1
ATOM 1747 O O . LEU A 1 216 ? -9.862 -3.028 11.237 1.00 91.56 216 LEU A O 1
ATOM 1751 N N . THR A 1 217 ? -9.905 -3.975 9.196 1.00 86.69 217 THR A N 1
ATOM 1752 C CA . THR A 1 217 ? -9.140 -5.170 9.568 1.00 86.69 217 THR A CA 1
ATOM 1753 C C . THR A 1 217 ? -7.740 -4.795 10.045 1.00 86.69 217 THR A C 1
ATOM 1755 O O . THR A 1 217 ? -7.337 -5.244 11.115 1.00 86.69 217 THR A O 1
ATOM 1758 N N . VAL A 1 218 ? -7.034 -3.927 9.313 1.00 86.56 218 VAL A N 1
ATOM 1759 C CA . VAL A 1 218 ? -5.711 -3.406 9.691 1.00 86.56 218 VAL A CA 1
ATOM 1760 C C . VAL A 1 218 ? -5.749 -2.787 11.079 1.00 86.56 218 VAL A C 1
ATOM 1762 O O . VAL A 1 218 ? -4.948 -3.163 11.928 1.00 86.56 218 VAL A O 1
ATOM 1765 N N . MET A 1 219 ? -6.693 -1.874 11.332 1.00 88.25 219 MET A N 1
ATOM 1766 C CA . MET A 1 219 ? -6.791 -1.209 12.634 1.00 88.25 219 MET A CA 1
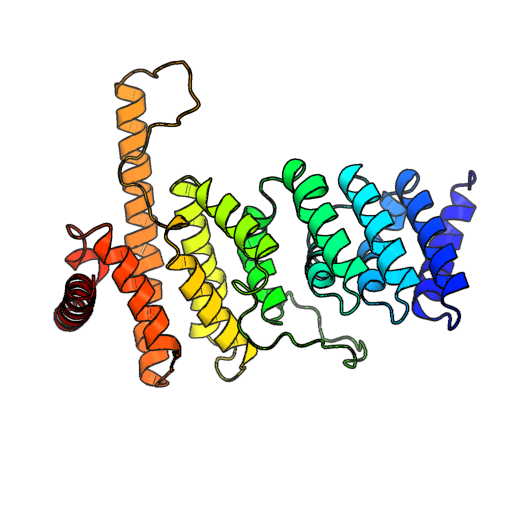ATOM 1767 C C . MET A 1 219 ? -7.057 -2.201 13.779 1.00 88.25 219 MET A C 1
ATOM 1769 O O . MET A 1 219 ? -6.706 -1.913 14.919 1.00 88.25 219 MET A O 1
ATOM 1773 N N . SER A 1 220 ? -7.681 -3.351 13.491 1.00 86.44 220 SER A N 1
ATOM 1774 C CA . SER A 1 220 ? -8.031 -4.381 14.482 1.00 86.44 220 SER A CA 1
ATOM 1775 C C . SER A 1 220 ? -6.921 -5.407 14.761 1.00 86.44 220 SER A C 1
ATOM 1777 O O . SER A 1 220 ? -7.097 -6.273 15.621 1.00 86.44 220 SER A O 1
ATOM 1779 N N . LEU A 1 221 ? -5.793 -5.335 14.043 1.00 85.50 221 LEU A N 1
ATOM 1780 C CA . LEU A 1 221 ? -4.656 -6.235 14.234 1.00 85.50 221 LEU A CA 1
ATOM 1781 C C . LEU A 1 221 ? -4.043 -6.080 15.631 1.00 85.50 221 LEU A C 1
ATOM 1783 O O . LEU A 1 221 ? -3.973 -4.981 16.180 1.00 85.50 221 LEU A O 1
ATOM 1787 N N . SER A 1 222 ? -3.528 -7.180 16.185 1.00 84.06 222 SER A N 1
ATOM 1788 C CA . SER A 1 222 ? -2.820 -7.180 17.473 1.00 84.06 222 SER A CA 1
ATOM 1789 C C . SER A 1 222 ? -1.608 -6.251 17.488 1.00 84.06 222 SER A C 1
ATOM 1791 O O . SER A 1 222 ? -1.276 -5.690 18.524 1.00 84.06 222 SER A O 1
ATOM 1793 N N . GLU A 1 223 ? -0.967 -6.065 16.342 1.00 84.12 223 GLU A N 1
ATOM 1794 C CA . GLU A 1 223 ? 0.197 -5.213 16.124 1.00 84.12 223 GLU A CA 1
ATOM 1795 C C . GLU A 1 223 ? -0.166 -3.724 16.188 1.00 84.12 223 GLU A C 1
ATOM 1797 O O . GLU A 1 223 ? 0.671 -2.900 16.542 1.00 84.12 223 GLU A O 1
ATOM 1802 N N . MET A 1 224 ? -1.431 -3.379 15.920 1.00 85.69 224 MET A N 1
ATOM 1803 C CA . MET A 1 224 ? -1.963 -2.020 16.064 1.00 85.69 224 MET A CA 1
ATOM 1804 C C . MET A 1 224 ? -2.407 -1.700 17.495 1.00 85.69 224 MET A C 1
ATOM 1806 O O . MET A 1 224 ? -2.827 -0.574 17.768 1.00 85.69 224 MET A O 1
ATOM 1810 N N . LYS A 1 225 ? -2.288 -2.658 18.423 1.00 84.62 225 LYS A N 1
ATOM 1811 C CA . LYS A 1 225 ? -2.551 -2.428 19.840 1.00 84.62 225 LYS A CA 1
ATOM 1812 C C . LYS A 1 225 ? -1.595 -1.378 20.399 1.00 84.62 225 LYS A C 1
ATOM 1814 O O . LYS A 1 225 ? -0.378 -1.465 20.223 1.00 84.62 225 LYS A O 1
ATOM 1819 N N . LEU A 1 226 ? -2.170 -0.409 21.102 1.00 77.50 226 LEU A N 1
ATOM 1820 C CA . LEU A 1 226 ? -1.442 0.665 21.764 1.00 77.50 226 LEU A CA 1
ATOM 1821 C C . LEU A 1 226 ? -0.934 0.161 23.120 1.00 77.50 226 LEU A C 1
ATOM 1823 O O . LEU A 1 226 ? -1.689 -0.418 23.912 1.00 77.50 226 LEU A O 1
ATOM 1827 N N . ASN A 1 227 ? 0.360 0.330 23.366 1.00 66.81 227 ASN A N 1
ATOM 1828 C CA . ASN A 1 227 ? 0.989 -0.018 24.628 1.00 66.81 227 ASN A CA 1
ATOM 1829 C C . ASN A 1 227 ? 0.833 1.164 25.588 1.00 66.81 227 ASN A C 1
ATOM 1831 O O . ASN A 1 227 ? 1.545 2.156 25.510 1.00 66.81 227 ASN A O 1
ATOM 1835 N N . ALA A 1 228 ? -0.065 1.028 26.566 1.00 52.75 228 ALA A N 1
ATOM 1836 C CA . ALA A 1 228 ? -0.269 2.042 27.604 1.00 52.75 228 ALA A CA 1
ATOM 1837 C C . ALA A 1 228 ? 1.007 2.385 28.419 1.00 52.75 228 ALA A C 1
ATOM 1839 O O . ALA A 1 228 ? 1.017 3.395 29.122 1.00 52.75 228 ALA A O 1
ATOM 1840 N N . ASP A 1 229 ? 2.074 1.580 28.311 1.00 48.09 229 ASP A N 1
ATOM 1841 C CA . ASP A 1 229 ? 3.414 1.878 28.827 1.00 48.09 229 ASP A CA 1
ATOM 1842 C C . ASP A 1 229 ? 4.237 2.659 27.795 1.00 48.09 229 ASP A C 1
ATOM 1844 O O . ASP A 1 229 ? 5.119 2.163 27.094 1.00 48.09 229 ASP A O 1
ATOM 1848 N N . LEU A 1 230 ? 3.909 3.939 27.699 1.00 47.06 230 LEU A N 1
ATOM 1849 C CA . LEU A 1 230 ? 4.637 4.908 26.898 1.00 47.06 230 LEU A CA 1
ATOM 1850 C C . LEU A 1 230 ? 5.968 5.225 27.594 1.00 47.06 230 LEU A C 1
ATOM 1852 O O . LEU A 1 230 ? 5.966 5.847 28.653 1.00 47.06 230 LEU A O 1
ATOM 1856 N N . GLY A 1 231 ? 7.103 4.829 27.012 1.00 41.00 231 GLY A N 1
ATOM 1857 C CA . GLY A 1 231 ? 8.418 5.377 27.384 1.00 41.00 231 GLY A CA 1
ATOM 1858 C C . GLY A 1 231 ? 9.481 4.394 27.869 1.00 41.00 231 GLY A C 1
ATOM 1859 O O . GLY A 1 231 ? 10.305 4.779 28.689 1.00 41.00 231 GLY A O 1
ATOM 1860 N N . THR A 1 232 ? 9.492 3.153 27.390 1.00 36.09 232 THR A N 1
ATOM 1861 C CA . THR A 1 232 ? 10.737 2.365 27.376 1.00 36.09 232 THR A CA 1
ATOM 1862 C C . THR A 1 232 ? 11.053 2.041 25.927 1.00 36.09 232 THR A C 1
ATOM 1864 O O . THR A 1 232 ? 10.485 1.114 25.357 1.00 36.09 232 THR A O 1
ATOM 1867 N N . ASP A 1 233 ? 11.899 2.864 25.306 1.00 39.62 233 ASP A N 1
ATOM 1868 C CA . ASP A 1 233 ? 12.610 2.432 24.109 1.00 39.62 233 ASP A CA 1
ATOM 1869 C C . ASP A 1 233 ? 13.571 1.312 24.552 1.00 39.62 233 ASP A C 1
ATOM 1871 O O . ASP A 1 233 ? 14.386 1.543 25.448 1.00 39.62 233 ASP A O 1
ATOM 1875 N N . PRO A 1 234 ? 13.478 0.085 24.010 1.00 41.72 234 PRO A N 1
ATOM 1876 C CA . PRO A 1 234 ? 14.403 -0.991 24.358 1.00 41.72 234 PRO A CA 1
ATOM 1877 C C . PRO A 1 234 ? 15.857 -0.725 23.926 1.00 41.72 234 PRO A C 1
ATOM 1879 O O . PRO A 1 234 ? 16.726 -1.514 24.292 1.00 41.72 234 PRO A O 1
ATOM 1882 N N . ASN A 1 235 ? 16.120 0.329 23.138 1.00 45.66 235 ASN A N 1
ATOM 1883 C CA . ASN A 1 235 ? 17.414 0.613 22.510 1.00 45.66 235 ASN A CA 1
ATOM 1884 C C . ASN A 1 235 ? 18.136 1.883 23.011 1.00 45.66 235 ASN A C 1
ATOM 1886 O O . ASN A 1 235 ? 19.146 2.259 22.414 1.00 45.66 235 ASN A O 1
ATOM 1890 N N . GLU A 1 236 ? 17.701 2.534 24.094 1.00 40.31 236 GLU A N 1
ATOM 1891 C CA . GLU A 1 236 ? 18.463 3.647 24.691 1.00 40.31 236 GLU A CA 1
ATOM 1892 C C . GLU A 1 236 ? 19.306 3.165 25.891 1.00 40.31 236 GLU A C 1
ATOM 1894 O O . GLU A 1 236 ? 18.806 2.970 26.993 1.00 40.31 236 GLU A O 1
ATOM 1899 N N . GLU A 1 237 ? 20.617 2.973 25.677 1.00 46.75 237 GLU A N 1
ATOM 1900 C CA . GLU A 1 237 ? 21.615 2.593 26.704 1.00 46.75 237 GLU A CA 1
ATOM 1901 C C . GLU A 1 237 ? 22.010 3.732 27.680 1.00 46.75 237 GLU A C 1
ATOM 1903 O O . GLU A 1 237 ? 23.015 3.635 28.383 1.00 46.75 237 GLU A O 1
ATOM 1908 N N . GLU A 1 238 ? 21.216 4.794 27.810 1.00 49.62 238 GLU A N 1
ATOM 1909 C CA . GLU A 1 238 ? 21.369 5.781 28.887 1.00 49.62 238 GLU A CA 1
ATOM 1910 C C . GLU A 1 238 ? 19.991 6.147 29.433 1.00 49.62 238 GLU A C 1
ATOM 1912 O O . GLU A 1 238 ? 19.250 6.861 28.770 1.00 49.62 238 GLU A O 1
ATOM 1917 N N . ASP A 1 239 ? 19.654 5.680 30.643 1.00 53.75 239 ASP A N 1
ATOM 1918 C CA . ASP A 1 239 ? 18.414 6.051 31.337 1.00 53.75 239 ASP A CA 1
ATOM 1919 C C . ASP A 1 239 ? 18.335 7.589 31.464 1.00 53.75 239 ASP A C 1
ATOM 1921 O O . ASP A 1 239 ? 19.098 8.188 32.241 1.00 53.75 239 ASP A O 1
ATOM 1925 N N . PRO A 1 240 ? 17.432 8.270 30.730 1.00 58.66 240 PRO A N 1
ATOM 1926 C CA . PRO A 1 240 ? 17.307 9.712 30.835 1.00 58.66 240 PRO A CA 1
ATOM 1927 C C . PRO A 1 240 ? 16.772 10.101 32.226 1.00 58.66 240 PRO A C 1
ATOM 1929 O O . PRO A 1 240 ? 16.097 9.315 32.896 1.00 58.66 240 PRO A O 1
ATOM 1932 N N . PRO A 1 241 ? 17.026 11.335 32.705 1.00 72.38 241 PRO A N 1
ATOM 1933 C CA . PRO A 1 241 ? 16.562 11.768 34.021 1.00 72.38 241 PRO A CA 1
ATOM 1934 C C . PRO A 1 241 ? 15.045 11.585 34.182 1.00 72.38 241 PRO A C 1
ATOM 1936 O O . PRO A 1 241 ? 14.274 11.972 33.306 1.00 72.38 241 PRO A O 1
ATOM 1939 N N . ALA A 1 242 ? 14.593 11.085 35.339 1.00 69.69 242 ALA A N 1
ATOM 1940 C CA . ALA A 1 242 ? 13.185 10.750 35.604 1.00 69.69 242 ALA A CA 1
ATOM 1941 C C . ALA A 1 242 ? 12.175 11.881 35.296 1.00 69.69 242 ALA A C 1
ATOM 1943 O O . ALA A 1 242 ? 11.029 11.618 34.934 1.00 69.69 242 ALA A O 1
ATOM 1944 N N . ALA A 1 243 ? 12.596 13.146 35.401 1.00 67.81 243 ALA A N 1
ATOM 1945 C CA . ALA A 1 243 ? 11.780 14.305 35.042 1.00 67.81 243 ALA A CA 1
ATOM 1946 C C . ALA A 1 243 ? 11.533 14.426 33.524 1.00 67.81 243 ALA A C 1
ATOM 1948 O O . ALA A 1 243 ? 10.438 14.801 33.113 1.00 67.81 243 ALA A O 1
ATOM 1949 N N . VAL A 1 244 ? 12.519 14.076 32.691 1.00 59.81 244 VAL A N 1
ATOM 1950 C CA . VAL A 1 244 ? 12.397 14.060 31.223 1.00 59.81 244 VAL A CA 1
ATOM 1951 C C . VAL A 1 244 ? 11.439 12.947 30.793 1.00 59.81 244 VAL A C 1
ATOM 1953 O O . VAL A 1 244 ? 10.551 13.187 29.977 1.00 59.81 244 VAL A O 1
ATOM 1956 N N . ILE A 1 245 ? 11.537 11.774 31.430 1.00 59.62 245 ILE A N 1
ATOM 1957 C CA . ILE A 1 245 ? 10.618 10.643 31.219 1.00 59.62 245 ILE A CA 1
ATOM 1958 C C . ILE A 1 245 ? 9.179 11.031 31.592 1.00 59.62 245 ILE A C 1
ATOM 1960 O O . ILE A 1 245 ? 8.247 10.729 30.850 1.00 59.62 245 ILE A O 1
ATOM 1964 N N . ALA A 1 246 ? 8.974 11.726 32.715 1.00 64.25 246 ALA A N 1
ATOM 1965 C CA . ALA A 1 246 ? 7.644 12.153 33.153 1.00 64.25 246 ALA A CA 1
ATOM 1966 C C . ALA A 1 246 ? 6.995 13.166 32.191 1.00 64.25 246 ALA A C 1
ATOM 1968 O O . ALA A 1 246 ? 5.825 13.013 31.840 1.00 64.25 246 ALA A O 1
ATOM 1969 N N . VAL A 1 247 ? 7.757 14.159 31.717 1.00 62.88 247 VAL A N 1
ATOM 1970 C CA . VAL A 1 247 ? 7.273 15.151 30.740 1.00 62.88 247 VAL A CA 1
ATOM 1971 C C . VAL A 1 247 ? 6.962 14.492 29.393 1.00 62.88 247 VAL A C 1
ATOM 1973 O O . VAL A 1 247 ? 5.914 14.766 28.808 1.00 62.88 247 VAL A O 1
ATOM 1976 N N . ALA A 1 248 ? 7.817 13.580 28.918 1.00 53.81 248 ALA A N 1
ATOM 1977 C CA . ALA A 1 248 ? 7.560 12.808 27.702 1.00 53.81 248 ALA A CA 1
ATOM 1978 C C . ALA A 1 248 ? 6.280 11.960 27.834 1.00 53.81 248 ALA A C 1
ATOM 1980 O O . ALA A 1 248 ? 5.409 12.023 26.966 1.00 53.81 248 ALA A O 1
ATOM 1981 N N . LYS A 1 249 ? 6.102 11.252 28.960 1.00 60.12 249 LYS A N 1
ATOM 1982 C CA . LYS A 1 249 ? 4.879 10.490 29.270 1.00 60.12 249 LYS A CA 1
ATOM 1983 C C . LYS A 1 249 ? 3.623 11.360 29.253 1.00 60.12 249 LYS A C 1
ATOM 1985 O O . LYS A 1 249 ? 2.602 10.945 28.703 1.00 60.12 249 LYS A O 1
ATOM 1990 N N . GLU A 1 250 ? 3.679 12.562 29.821 1.00 64.56 250 GLU A N 1
ATOM 1991 C CA . GLU A 1 250 ? 2.540 13.486 29.854 1.00 64.56 250 GLU A CA 1
ATOM 1992 C C . GLU A 1 250 ? 2.170 13.996 28.452 1.00 64.56 250 GLU A C 1
ATOM 1994 O O . GLU A 1 250 ? 0.993 13.976 28.076 1.00 64.56 250 GLU A O 1
ATOM 1999 N N . ILE A 1 251 ? 3.165 14.383 27.646 1.00 59.19 251 ILE A N 1
ATOM 2000 C CA . ILE A 1 251 ? 2.961 14.837 26.263 1.00 59.19 251 ILE A CA 1
ATOM 2001 C C . ILE A 1 251 ? 2.353 13.719 25.412 1.00 59.19 251 ILE A C 1
ATOM 2003 O O . ILE A 1 251 ? 1.379 13.968 24.698 1.00 59.19 251 ILE A O 1
ATOM 2007 N N . ILE A 1 252 ? 2.868 12.490 25.512 1.00 57.00 252 ILE A N 1
ATOM 2008 C CA . ILE A 1 252 ? 2.368 11.362 24.715 1.00 57.00 252 ILE A CA 1
ATOM 2009 C C . ILE A 1 252 ? 0.970 10.938 25.181 1.00 57.00 252 ILE A C 1
ATOM 2011 O O . ILE A 1 252 ? 0.101 10.698 24.349 1.00 57.00 252 ILE A O 1
ATOM 2015 N N . THR A 1 253 ? 0.689 10.942 26.488 1.00 67.50 253 THR A N 1
ATOM 2016 C CA . THR A 1 253 ? -0.664 10.668 27.012 1.00 67.50 253 THR A CA 1
ATOM 2017 C C . THR A 1 253 ? -1.672 11.709 26.519 1.00 67.50 253 THR A C 1
ATOM 2019 O O . THR A 1 253 ? -2.808 11.373 26.172 1.00 67.50 253 THR A O 1
ATOM 2022 N N . LYS A 1 254 ? -1.267 12.982 26.452 1.00 69.62 254 LYS A N 1
ATOM 2023 C CA . LYS A 1 254 ? -2.095 14.055 25.896 1.00 69.62 254 LYS A CA 1
ATOM 2024 C C . LYS A 1 254 ? -2.302 13.880 24.390 1.00 69.62 254 LYS A C 1
ATOM 2026 O O . LYS A 1 254 ? -3.439 13.964 23.940 1.00 69.62 254 LYS A O 1
ATOM 2031 N N . ALA A 1 255 ? -1.246 13.577 23.635 1.00 67.56 255 ALA A N 1
ATOM 2032 C CA . ALA A 1 255 ? -1.322 13.323 22.197 1.00 67.56 255 ALA A CA 1
ATOM 2033 C C . ALA A 1 255 ? -2.206 12.106 21.870 1.00 67.56 255 ALA A C 1
ATOM 2035 O O . ALA A 1 255 ? -3.061 12.195 20.992 1.00 67.56 255 ALA A O 1
ATOM 2036 N N . PHE A 1 256 ? -2.070 11.014 22.629 1.00 74.81 256 PHE A N 1
ATOM 2037 C CA . PHE A 1 256 ? -2.941 9.841 22.563 1.00 74.81 256 PHE A CA 1
ATOM 2038 C C . PHE A 1 256 ? -4.399 10.225 22.801 1.00 74.81 256 PHE A C 1
ATOM 2040 O O . PHE A 1 256 ? -5.263 9.882 21.998 1.00 74.81 256 PHE A O 1
ATOM 2047 N N . ARG A 1 257 ? -4.685 10.965 23.882 1.00 72.56 257 ARG A N 1
ATOM 2048 C CA . ARG A 1 257 ? -6.055 11.380 24.208 1.00 72.56 257 ARG A CA 1
ATOM 2049 C C . ARG A 1 257 ? -6.643 12.248 23.109 1.00 72.56 257 ARG A C 1
ATOM 2051 O O . ARG A 1 257 ? -7.752 11.964 22.684 1.00 72.56 257 ARG A O 1
ATOM 2058 N N . THR A 1 258 ? -5.905 13.235 22.615 1.00 76.31 258 THR A N 1
ATOM 2059 C CA . THR A 1 258 ? -6.365 14.094 21.521 1.00 76.31 258 THR A CA 1
ATOM 2060 C C . THR A 1 258 ? -6.613 13.285 20.245 1.00 76.31 258 THR A C 1
ATOM 2062 O O . THR A 1 258 ? -7.712 13.336 19.707 1.00 76.31 258 THR A O 1
ATOM 2065 N N . ALA A 1 259 ? -5.666 12.457 19.793 1.00 81.12 259 ALA A N 1
ATOM 2066 C CA . ALA A 1 259 ? -5.849 11.657 18.578 1.00 81.12 259 ALA A CA 1
ATOM 2067 C C . ALA A 1 259 ? -7.014 10.656 18.701 1.00 81.12 259 ALA A C 1
ATOM 2069 O O . ALA A 1 259 ? -7.843 10.548 17.798 1.00 81.12 259 ALA A O 1
ATOM 2070 N N . MET A 1 260 ? -7.118 9.944 19.825 1.00 84.44 260 MET A N 1
ATOM 2071 C CA . MET A 1 260 ? -8.150 8.925 20.019 1.00 84.44 260 MET A CA 1
ATOM 2072 C C . MET A 1 260 ? -9.532 9.519 20.292 1.00 84.44 260 MET A C 1
ATOM 2074 O O . MET A 1 260 ? -10.492 9.130 19.629 1.00 84.44 260 MET A O 1
ATOM 2078 N N . LEU A 1 261 ? -9.651 10.435 21.257 1.00 79.50 261 LEU A N 1
ATOM 2079 C CA . LEU A 1 261 ? -10.943 10.969 21.707 1.00 79.50 261 LEU A CA 1
ATOM 2080 C C . LEU A 1 261 ? -11.489 12.050 20.784 1.00 79.50 261 LEU A C 1
ATOM 2082 O O . LEU A 1 261 ? -12.699 12.117 20.599 1.00 79.50 261 LEU A O 1
ATOM 2086 N N . GLU A 1 262 ? -10.629 12.903 20.229 1.00 81.94 262 GLU A N 1
ATOM 2087 C CA . GLU A 1 262 ? -11.090 14.028 19.411 1.00 81.94 262 GLU A CA 1
ATOM 2088 C C . GLU A 1 262 ? -11.203 13.652 17.932 1.00 81.94 262 GLU A C 1
ATOM 2090 O O . GLU A 1 262 ? -11.880 14.358 17.186 1.00 81.94 262 GLU A O 1
ATOM 2095 N N . TYR A 1 263 ? -10.582 12.545 17.498 1.00 86.81 263 TYR A N 1
ATOM 2096 C CA . TYR A 1 263 ? -10.517 12.211 16.076 1.00 86.81 263 TYR A CA 1
ATOM 2097 C C . TYR A 1 263 ? -10.876 10.761 15.713 1.00 86.81 263 TYR A C 1
ATOM 2099 O O . TYR A 1 263 ? -11.874 10.541 15.018 1.00 86.81 263 TYR A O 1
ATOM 2107 N N . VAL A 1 264 ? -10.111 9.763 16.171 1.00 91.19 264 VAL A N 1
ATOM 2108 C CA . VAL A 1 264 ? -10.303 8.358 15.751 1.00 91.19 264 VAL A CA 1
ATOM 2109 C C . VAL A 1 264 ? -11.667 7.822 16.195 1.00 91.19 264 VAL A C 1
ATOM 2111 O O . VAL A 1 264 ? -12.436 7.347 15.359 1.00 91.19 264 VAL A O 1
ATOM 2114 N N . MET A 1 265 ? -12.007 7.928 17.485 1.00 90.06 265 MET A N 1
ATOM 2115 C CA . MET A 1 265 ? -13.279 7.414 18.006 1.00 90.06 265 MET A CA 1
ATOM 2116 C C . MET A 1 265 ? -14.501 8.127 17.409 1.00 90.06 265 MET A C 1
ATOM 2118 O O . MET A 1 265 ? -15.382 7.417 16.922 1.00 90.06 265 MET A O 1
ATOM 2122 N N . PRO A 1 266 ? -14.565 9.475 17.349 1.00 91.69 266 PRO A N 1
ATOM 2123 C CA . PRO A 1 266 ? -15.662 10.167 16.672 1.00 91.69 266 PRO A CA 1
ATOM 2124 C C . PRO A 1 266 ? -15.858 9.695 15.228 1.00 91.69 266 PRO A C 1
ATOM 2126 O O . PRO A 1 266 ? -16.974 9.361 14.840 1.00 91.69 266 PRO A O 1
ATOM 2129 N N . THR A 1 267 ? -14.770 9.546 14.463 1.00 95.56 267 THR A N 1
ATOM 2130 C CA . THR A 1 267 ? -14.850 9.072 13.071 1.00 95.56 267 THR A CA 1
ATOM 2131 C C . THR A 1 267 ? -15.418 7.652 12.979 1.00 95.56 267 THR A C 1
ATOM 2133 O O . THR A 1 267 ? -16.225 7.370 12.093 1.00 95.56 267 THR A O 1
ATOM 2136 N N . LEU A 1 268 ? -15.034 6.746 13.886 1.00 94.81 268 LEU A N 1
ATOM 2137 C CA . LEU A 1 268 ? -15.578 5.382 13.928 1.00 94.81 268 LEU A CA 1
ATOM 2138 C C . LEU A 1 268 ? -17.065 5.358 14.319 1.00 94.81 268 LEU A C 1
ATOM 2140 O O . LEU A 1 268 ? -17.824 4.540 13.794 1.00 94.81 268 LEU A O 1
ATOM 2144 N N . LEU A 1 269 ? -17.499 6.249 15.214 1.00 92.56 269 LEU A N 1
ATOM 2145 C CA . LEU A 1 269 ? -18.906 6.381 15.600 1.00 92.56 269 LEU A CA 1
ATOM 2146 C C . LEU A 1 269 ? -19.759 6.968 14.467 1.00 92.56 269 LEU A C 1
ATOM 2148 O O . LEU A 1 269 ? -20.856 6.467 14.217 1.00 92.56 269 LEU A O 1
ATOM 2152 N N . ASP A 1 270 ? -19.246 7.951 13.730 1.00 94.94 270 ASP A N 1
ATOM 2153 C CA . ASP A 1 270 ? -19.905 8.472 12.528 1.00 94.94 270 ASP A CA 1
ATOM 2154 C C . ASP A 1 270 ? -19.986 7.394 11.440 1.00 94.94 270 ASP A C 1
ATOM 2156 O O . ASP A 1 270 ? -21.039 7.181 10.828 1.00 94.94 270 ASP A O 1
ATOM 2160 N N . LEU A 1 271 ? -18.906 6.624 11.261 1.00 96.44 271 LEU A N 1
ATOM 2161 C CA . LEU A 1 271 ? -18.880 5.494 10.337 1.00 96.44 271 LEU A CA 1
ATOM 2162 C C . LEU A 1 271 ? -19.908 4.425 10.733 1.00 96.44 271 LEU A C 1
ATOM 2164 O O . LEU A 1 271 ? -20.558 3.845 9.860 1.00 96.44 271 LEU A O 1
ATOM 2168 N N . ARG A 1 272 ? -20.125 4.194 12.036 1.00 94.50 272 ARG A N 1
ATOM 2169 C CA . ARG A 1 272 ? -21.180 3.297 12.543 1.00 94.50 272 ARG A CA 1
ATOM 2170 C C . ARG A 1 272 ? -22.552 3.737 12.069 1.00 94.50 272 ARG A C 1
ATOM 2172 O O . ARG A 1 272 ? -23.304 2.900 11.563 1.00 94.50 272 ARG A O 1
ATOM 2179 N N . ILE A 1 273 ? -22.874 5.020 12.216 1.00 93.44 273 ILE A N 1
ATOM 2180 C CA . ILE A 1 273 ? -24.154 5.580 11.768 1.00 93.44 273 ILE A CA 1
ATOM 2181 C C . ILE A 1 273 ? -24.280 5.387 10.252 1.00 93.44 273 ILE A C 1
ATOM 2183 O O . ILE A 1 273 ? -25.224 4.742 9.789 1.00 93.44 273 ILE A O 1
ATOM 2187 N N . TYR A 1 274 ? -23.262 5.809 9.495 1.00 96.38 274 TYR A N 1
ATOM 2188 C CA . TYR A 1 274 ? -23.220 5.714 8.034 1.00 96.38 274 TYR A CA 1
ATOM 2189 C C . TYR A 1 274 ? -23.448 4.286 7.505 1.00 96.38 274 TYR A C 1
ATOM 2191 O O . TYR A 1 274 ? -24.219 4.077 6.559 1.00 96.38 274 TYR A O 1
ATOM 2199 N N . LEU A 1 275 ? -22.783 3.289 8.104 1.00 95.25 275 LEU A N 1
ATOM 2200 C CA . LEU A 1 275 ? -22.904 1.877 7.724 1.00 95.25 275 LEU A CA 1
ATOM 2201 C C . LEU A 1 275 ? -24.236 1.261 8.178 1.00 95.25 275 LEU A C 1
ATOM 2203 O O . LEU A 1 275 ? -24.747 0.354 7.513 1.00 95.25 275 LEU A O 1
ATOM 2207 N N . THR A 1 276 ? -24.812 1.744 9.281 1.00 91.94 276 THR A N 1
ATOM 2208 C CA . THR A 1 276 ? -26.100 1.272 9.812 1.00 91.94 276 THR A CA 1
ATOM 2209 C C . THR A 1 276 ? -27.264 1.711 8.942 1.00 91.94 276 THR A C 1
ATOM 2211 O O . THR A 1 276 ? -28.081 0.868 8.564 1.00 91.94 276 THR A O 1
ATOM 2214 N N . GLU A 1 277 ? -27.295 2.979 8.537 1.00 94.38 277 GLU A N 1
ATOM 2215 C CA . GLU A 1 277 ? -28.300 3.512 7.608 1.00 94.38 277 GLU A CA 1
ATOM 2216 C C . GLU A 1 277 ? -28.324 2.742 6.280 1.00 94.38 277 GLU A C 1
ATOM 2218 O O . GLU A 1 277 ? -29.385 2.499 5.706 1.00 94.38 277 GLU A O 1
ATOM 2223 N N . ARG A 1 278 ? -27.152 2.280 5.827 1.00 93.81 278 ARG A N 1
ATOM 2224 C CA . ARG A 1 278 ? -26.975 1.498 4.591 1.00 93.81 278 ARG A CA 1
ATOM 2225 C C . ARG A 1 278 ? -27.172 -0.004 4.758 1.00 93.81 278 ARG A C 1
ATOM 2227 O O . ARG A 1 278 ? -27.097 -0.730 3.772 1.00 93.81 278 ARG A O 1
ATOM 2234 N N . ARG A 1 279 ? -27.409 -0.487 5.984 1.00 91.94 279 ARG A N 1
ATOM 2235 C CA . ARG A 1 279 ? -27.490 -1.923 6.315 1.00 91.94 279 ARG A CA 1
ATOM 2236 C C . ARG A 1 279 ? -26.267 -2.716 5.829 1.00 91.94 279 ARG A C 1
ATOM 2238 O O . ARG A 1 279 ? -26.394 -3.873 5.440 1.00 91.94 279 ARG A O 1
ATOM 2245 N N . SER A 1 280 ? -25.092 -2.092 5.886 1.00 92.69 280 SER A N 1
ATOM 2246 C CA . SER A 1 280 ? -23.821 -2.661 5.432 1.00 92.69 280 SER A CA 1
ATOM 2247 C C . SER A 1 280 ? -23.470 -3.963 6.162 1.00 92.69 280 SER A C 1
ATOM 2249 O O . SER A 1 280 ? -23.699 -4.091 7.371 1.00 92.69 280 SER A O 1
ATOM 2251 N N . GLU A 1 281 ? -22.838 -4.899 5.453 1.00 90.25 281 GLU A N 1
ATOM 2252 C CA . GLU A 1 281 ? -22.219 -6.091 6.050 1.00 90.25 281 GLU A CA 1
ATOM 2253 C C . GLU A 1 281 ? -20.943 -5.745 6.839 1.00 90.25 281 GLU A C 1
ATOM 2255 O O . GLU A 1 281 ? -20.65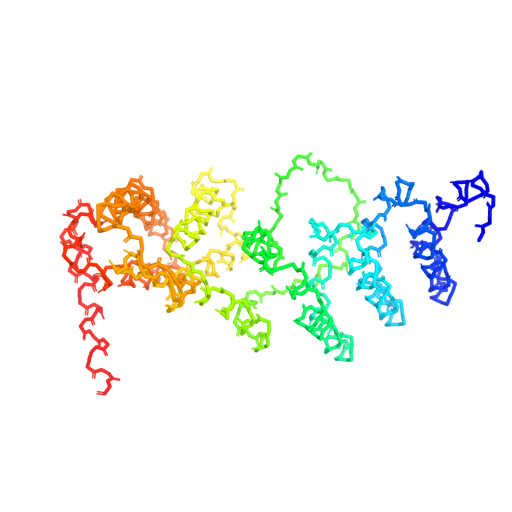3 -6.401 7.836 1.00 90.25 281 GLU A O 1
ATOM 2260 N N . LEU A 1 282 ? -20.270 -4.635 6.494 1.00 90.75 282 LEU A N 1
ATOM 2261 C CA . LEU A 1 282 ? -19.036 -4.146 7.142 1.00 90.75 282 LEU A CA 1
ATOM 2262 C C . LEU A 1 282 ? -19.234 -3.647 8.579 1.00 90.75 282 LEU A C 1
ATOM 2264 O O . LEU A 1 282 ? -18.290 -3.212 9.236 1.00 90.75 282 LEU A O 1
ATOM 2268 N N . ARG A 1 283 ? -20.475 -3.673 9.079 1.00 90.25 283 ARG A N 1
ATOM 2269 C CA . ARG A 1 283 ? -20.759 -3.376 10.484 1.00 90.25 283 ARG A CA 1
ATOM 2270 C C . ARG A 1 283 ? -19.997 -4.325 11.396 1.00 90.25 283 ARG A C 1
ATOM 2272 O O . ARG A 1 283 ? -19.503 -3.879 12.420 1.00 90.25 283 ARG A O 1
ATOM 2279 N N . ARG A 1 284 ? -19.873 -5.602 11.022 1.00 87.31 284 ARG A N 1
ATOM 2280 C CA . ARG A 1 284 ? -19.157 -6.589 11.834 1.00 87.31 284 ARG A CA 1
ATOM 2281 C C . ARG A 1 284 ? -17.704 -6.170 12.055 1.00 87.31 284 ARG A C 1
ATOM 2283 O O . ARG A 1 284 ? -17.288 -6.055 13.201 1.00 87.31 284 ARG A O 1
ATOM 2290 N N . GLU A 1 285 ? -16.985 -5.870 10.979 1.00 88.19 285 GLU A N 1
ATOM 2291 C CA . GLU A 1 285 ? -15.594 -5.421 11.034 1.00 88.19 285 GLU A CA 1
ATOM 2292 C C . GLU A 1 285 ? -15.450 -4.099 11.810 1.00 88.19 285 GLU A C 1
ATOM 2294 O O . GLU A 1 285 ? -14.482 -3.916 12.545 1.00 88.19 285 GLU A O 1
ATOM 2299 N N . LEU A 1 286 ? -16.441 -3.201 11.727 1.00 91.75 286 LEU A N 1
ATOM 2300 C CA . LEU A 1 286 ? -16.470 -1.985 12.545 1.00 91.75 286 LEU A CA 1
ATOM 2301 C C . LEU A 1 286 ? -16.634 -2.280 14.046 1.00 91.75 286 LEU A C 1
ATOM 2303 O O . LEU A 1 286 ? -15.973 -1.669 14.885 1.00 91.75 286 LEU A O 1
ATOM 2307 N N . TYR A 1 287 ? -17.511 -3.210 14.412 1.00 88.06 287 TYR A N 1
ATOM 2308 C CA . TYR A 1 287 ? -17.658 -3.609 15.810 1.00 88.06 287 TYR A CA 1
ATOM 2309 C C . TYR A 1 287 ? -16.402 -4.321 16.328 1.00 88.06 287 TYR A C 1
ATOM 2311 O O . TYR A 1 287 ? -16.047 -4.132 17.492 1.00 88.06 287 TYR A O 1
ATOM 2319 N N . ASP A 1 288 ? -15.696 -5.074 15.479 1.00 85.50 288 ASP A N 1
ATOM 2320 C CA . ASP A 1 288 ? -14.432 -5.722 15.841 1.00 85.50 288 ASP A CA 1
ATOM 2321 C C . ASP A 1 288 ? -13.353 -4.691 16.228 1.00 85.50 288 ASP A C 1
ATOM 2323 O O . ASP A 1 288 ? -12.691 -4.869 17.257 1.00 85.50 288 ASP A O 1
ATOM 2327 N N . ILE A 1 289 ? -13.230 -3.573 15.495 1.00 88.25 289 ILE A N 1
ATOM 2328 C CA . ILE A 1 289 ? -12.294 -2.489 15.850 1.00 88.25 289 ILE A CA 1
ATOM 2329 C C . ILE A 1 289 ? -12.724 -1.725 17.108 1.00 88.25 289 ILE A C 1
ATOM 2331 O O . ILE A 1 289 ? -11.906 -1.545 18.011 1.00 88.25 289 ILE A O 1
ATOM 2335 N N . LEU A 1 290 ? -13.999 -1.329 17.226 1.00 88.19 290 LEU A N 1
ATOM 2336 C CA . LEU A 1 290 ? -14.507 -0.647 18.429 1.00 88.19 290 LEU A CA 1
ATOM 2337 C C . LEU A 1 290 ? -14.238 -1.495 19.676 1.00 88.19 290 LEU A C 1
ATOM 2339 O O . LEU A 1 290 ? -13.764 -1.011 20.703 1.00 88.19 290 LEU A O 1
ATOM 2343 N N . ARG A 1 291 ? -14.465 -2.801 19.553 1.00 85.19 291 ARG A N 1
ATOM 2344 C CA . ARG A 1 291 ? -14.177 -3.768 20.598 1.00 85.19 291 ARG A CA 1
ATOM 2345 C C . ARG A 1 291 ? -12.686 -3.898 20.900 1.00 85.19 291 ARG A C 1
ATOM 2347 O O . ARG A 1 291 ? -12.344 -4.074 22.070 1.00 85.19 291 ARG A O 1
ATOM 2354 N N . ALA A 1 292 ? -11.818 -3.922 19.891 1.00 84.31 292 ALA A N 1
ATOM 2355 C CA . ALA A 1 292 ? -10.372 -3.994 20.097 1.00 84.31 292 ALA A CA 1
ATOM 2356 C C . ALA A 1 292 ? -9.893 -2.785 20.917 1.00 84.31 292 ALA A C 1
ATOM 2358 O O . ALA A 1 292 ? -9.339 -2.971 21.999 1.00 84.31 292 ALA A O 1
ATOM 2359 N N . ILE A 1 293 ? -10.266 -1.572 20.495 1.00 83.06 293 ILE A N 1
ATOM 2360 C CA . ILE A 1 293 ? -9.913 -0.317 21.176 1.00 83.06 293 ILE A CA 1
ATOM 2361 C C . ILE A 1 293 ? -10.454 -0.286 22.617 1.00 83.06 293 ILE A C 1
ATOM 2363 O O . ILE A 1 293 ? -9.709 -0.030 23.564 1.00 83.06 293 ILE A O 1
ATOM 2367 N N . CYS A 1 294 ? -11.739 -0.596 22.822 1.00 82.12 294 CYS A N 1
ATOM 2368 C CA . CYS A 1 294 ? -12.347 -0.593 24.158 1.00 82.12 294 CYS A CA 1
ATOM 2369 C C . CYS A 1 294 ? -11.759 -1.660 25.092 1.00 82.12 294 CYS A C 1
ATOM 2371 O O . CYS A 1 294 ? -11.675 -1.451 26.303 1.00 82.12 294 CYS A O 1
ATOM 2373 N N . ARG A 1 295 ? -11.342 -2.814 24.558 1.00 81.25 295 ARG A N 1
ATOM 2374 C CA . ARG A 1 295 ? -10.718 -3.881 25.354 1.00 81.25 295 ARG A CA 1
ATOM 2375 C C . ARG A 1 295 ? -9.384 -3.450 25.937 1.00 81.25 295 ARG A C 1
ATOM 2377 O O . ARG A 1 295 ? -9.089 -3.842 27.069 1.00 81.25 295 ARG A O 1
ATOM 2384 N N . ASP A 1 296 ? -8.618 -2.691 25.169 1.00 73.12 296 ASP A N 1
ATOM 2385 C CA . ASP A 1 296 ? -7.285 -2.245 25.555 1.00 73.12 296 ASP A CA 1
ATOM 2386 C C . ASP A 1 296 ? -7.331 -1.060 26.532 1.00 73.12 296 ASP A C 1
ATOM 2388 O O . ASP A 1 296 ? -6.412 -0.895 27.329 1.00 73.12 296 ASP A O 1
ATOM 2392 N N . HIS A 1 297 ? -8.447 -0.320 26.576 1.00 74.50 297 HIS A N 1
ATOM 2393 C CA . HIS A 1 297 ? -8.630 0.853 27.439 1.00 74.50 297 HIS A CA 1
ATOM 2394 C C . HIS A 1 297 ? -9.991 0.850 28.156 1.00 74.50 297 HIS A C 1
ATOM 2396 O O . HIS A 1 297 ? -10.803 1.766 28.003 1.00 74.50 297 HIS A O 1
ATOM 2402 N N . LYS A 1 298 ? -10.252 -0.188 28.959 1.00 72.88 298 LYS A N 1
ATOM 2403 C CA . LYS A 1 298 ? -11.549 -0.376 29.642 1.00 72.88 298 LYS A CA 1
ATOM 2404 C C . LYS A 1 298 ? -11.978 0.816 30.492 1.00 72.88 298 LYS A C 1
ATOM 2406 O O . LYS A 1 298 ? -13.149 1.180 30.483 1.00 72.88 298 LYS A O 1
ATOM 2411 N N . ASP A 1 299 ? -11.023 1.445 31.169 1.00 69.81 299 ASP A N 1
ATOM 2412 C CA . ASP A 1 299 ? -11.270 2.582 32.061 1.00 69.81 299 ASP A CA 1
ATOM 2413 C C . ASP A 1 299 ? -11.738 3.840 31.305 1.00 69.81 299 ASP A C 1
ATOM 2415 O O . ASP A 1 299 ? -12.254 4.782 31.903 1.00 69.81 299 ASP A O 1
ATOM 2419 N N . HIS A 1 300 ? -11.582 3.858 29.978 1.00 71.62 300 HIS A N 1
ATOM 2420 C CA . HIS A 1 300 ? -11.965 4.965 29.104 1.00 71.62 300 HIS A CA 1
ATOM 2421 C C . HIS A 1 300 ? -13.143 4.629 28.180 1.00 71.62 300 HIS A C 1
ATOM 2423 O O . HIS A 1 300 ? -13.493 5.444 27.330 1.00 71.62 300 HIS A O 1
ATOM 2429 N N . MET A 1 301 ? -13.793 3.472 28.350 1.00 74.06 301 MET A N 1
ATOM 2430 C CA . MET A 1 301 ? -14.892 3.041 27.475 1.00 74.06 301 MET A CA 1
ATOM 2431 C C . MET A 1 301 ? -16.045 4.045 27.412 1.00 74.06 301 MET A C 1
ATOM 2433 O O . MET A 1 301 ? -16.536 4.325 26.323 1.00 74.06 301 MET A O 1
ATOM 2437 N N . ASP A 1 302 ? -16.448 4.617 28.548 1.00 72.38 302 ASP A N 1
ATOM 2438 C CA . ASP A 1 302 ? -17.529 5.612 28.588 1.00 72.38 302 ASP A CA 1
ATOM 2439 C C . ASP A 1 302 ? -17.201 6.867 27.772 1.00 72.38 302 ASP A C 1
ATOM 2441 O O . ASP A 1 302 ? -18.062 7.406 27.077 1.00 72.38 302 ASP A O 1
ATOM 2445 N N . LEU A 1 303 ? -15.936 7.293 27.811 1.00 75.75 303 LEU A N 1
ATOM 2446 C CA . LEU A 1 303 ? -15.442 8.437 27.048 1.00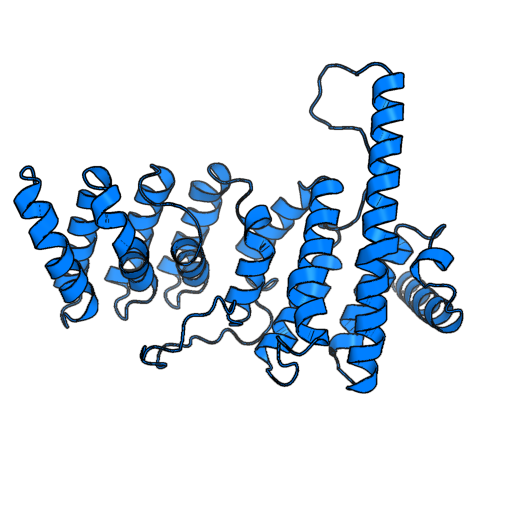 75.75 303 LEU A CA 1
ATOM 2447 C C . LEU A 1 303 ? -15.361 8.113 25.552 1.00 75.75 303 LEU A C 1
ATOM 2449 O O . LEU A 1 303 ? -15.782 8.917 24.727 1.00 75.75 303 LEU A O 1
ATOM 2453 N N . PHE A 1 304 ? -14.859 6.929 25.197 1.00 78.88 304 PHE A N 1
ATOM 2454 C CA . PHE A 1 304 ? -14.729 6.481 23.808 1.00 78.88 304 PHE A CA 1
ATOM 2455 C C . PHE A 1 304 ? -16.070 6.314 23.104 1.00 78.88 304 PHE A C 1
ATOM 2457 O O . PHE A 1 304 ? -16.194 6.660 21.933 1.00 78.88 304 PHE A O 1
ATOM 2464 N N . LEU A 1 305 ? -17.074 5.801 23.808 1.00 80.31 305 LEU A N 1
ATOM 2465 C CA . LEU A 1 305 ? -18.391 5.531 23.236 1.00 80.31 305 LEU A CA 1
ATOM 2466 C C . LEU A 1 305 ? -19.350 6.721 23.377 1.00 80.31 305 LEU A C 1
ATOM 2468 O O . LEU A 1 305 ? -20.541 6.577 23.115 1.00 80.31 305 LEU A O 1
ATOM 2472 N N . GLY A 1 306 ? -18.848 7.890 23.793 1.00 72.25 306 GLY A N 1
ATOM 2473 C CA . GLY A 1 306 ? -19.633 9.122 23.892 1.00 72.25 306 GLY A CA 1
ATOM 2474 C C . GLY A 1 306 ? -20.824 9.028 24.851 1.00 72.25 306 GLY A C 1
ATOM 2475 O O . GLY A 1 306 ? -21.809 9.736 24.660 1.00 72.25 306 GLY A O 1
ATOM 2476 N N . GLY A 1 307 ? -20.765 8.137 25.848 1.00 70.44 307 GLY A N 1
ATOM 2477 C CA . GLY A 1 307 ? -21.875 7.873 26.769 1.00 70.44 307 GLY A CA 1
ATOM 2478 C C . GLY A 1 307 ? -23.058 7.084 26.182 1.00 70.44 307 GLY A C 1
ATOM 2479 O O . GLY A 1 307 ? -24.104 7.020 26.822 1.00 70.44 307 GLY A O 1
ATOM 2480 N N . ASP A 1 308 ? -22.926 6.479 24.994 1.00 80.69 308 ASP A N 1
ATOM 2481 C CA . ASP A 1 308 ? -23.950 5.603 24.400 1.00 80.69 308 ASP A CA 1
ATOM 2482 C C . ASP A 1 308 ? -24.037 4.275 25.182 1.00 80.69 308 ASP A C 1
ATOM 2484 O O . ASP A 1 308 ? -23.282 3.329 24.938 1.00 80.69 308 ASP A O 1
ATOM 2488 N N . GLU A 1 309 ? -24.950 4.213 26.161 1.00 80.19 309 GLU A N 1
ATOM 2489 C CA . GLU A 1 309 ? -25.134 3.044 27.035 1.00 80.19 309 GLU A CA 1
ATOM 2490 C C . GLU A 1 309 ? -25.495 1.772 26.257 1.00 80.19 309 GLU A C 1
ATOM 2492 O O . GLU A 1 309 ? -25.068 0.675 26.630 1.00 80.19 309 GLU A O 1
ATOM 2497 N N . GLN A 1 310 ? -26.244 1.903 25.158 1.00 82.25 310 GLN A N 1
ATOM 2498 C CA . GLN A 1 310 ? -26.624 0.761 24.334 1.00 82.25 310 GLN A CA 1
ATOM 2499 C C . GLN A 1 310 ? -25.408 0.219 23.579 1.00 82.25 310 GLN A C 1
ATOM 2501 O O . GLN A 1 310 ? -25.141 -0.983 23.638 1.00 82.25 310 GLN A O 1
ATOM 2506 N N . LEU A 1 311 ? -24.631 1.089 22.926 1.00 82.69 311 LEU A N 1
ATOM 2507 C CA . LEU A 1 311 ? -23.394 0.685 22.254 1.00 82.69 311 LEU A CA 1
ATOM 2508 C C . LEU A 1 311 ? -22.402 0.067 23.234 1.00 82.69 311 LEU A C 1
ATOM 2510 O O . LEU A 1 311 ? -21.773 -0.946 22.928 1.00 82.69 311 LEU A O 1
ATOM 2514 N N . LYS A 1 312 ? -22.274 0.656 24.425 1.00 82.69 312 LYS A N 1
ATOM 2515 C CA . LYS A 1 312 ? -21.424 0.115 25.484 1.00 82.69 312 LYS A CA 1
ATOM 2516 C C . LYS A 1 312 ? -21.856 -1.295 25.865 1.00 82.69 312 LYS A C 1
ATOM 2518 O O . LYS A 1 312 ? -21.012 -2.190 25.913 1.00 82.69 312 LYS A O 1
ATOM 2523 N N . ALA A 1 313 ? -23.153 -1.519 26.070 1.00 81.38 313 ALA A N 1
ATOM 2524 C CA . ALA A 1 313 ? -23.689 -2.840 26.374 1.00 81.38 313 ALA A CA 1
ATOM 2525 C C . ALA A 1 313 ? -23.450 -3.849 25.234 1.00 81.38 313 ALA A C 1
ATOM 2527 O O . ALA A 1 313 ? -23.064 -4.987 25.507 1.00 81.38 313 ALA A O 1
ATOM 2528 N N . GLU A 1 314 ? -23.617 -3.441 23.971 1.00 81.31 314 GLU A N 1
ATOM 2529 C CA . GLU A 1 314 ? -23.337 -4.270 22.787 1.00 81.31 314 GLU A CA 1
ATOM 2530 C C . GLU A 1 314 ? -21.859 -4.693 22.728 1.00 81.31 314 GLU A C 1
ATOM 2532 O O . GLU A 1 314 ? -21.548 -5.885 22.616 1.00 81.31 314 GLU A O 1
ATOM 2537 N N . VAL A 1 315 ? -20.940 -3.732 22.873 1.00 81.75 315 VAL A N 1
ATOM 2538 C CA . VAL A 1 315 ? -19.490 -3.981 22.864 1.00 81.75 315 VAL A CA 1
ATOM 2539 C C . VAL A 1 315 ? -19.086 -4.874 24.040 1.00 81.75 315 VAL A C 1
ATOM 2541 O O . VAL A 1 315 ? -18.352 -5.849 23.853 1.00 81.75 315 VAL A O 1
ATOM 2544 N N . GLU A 1 316 ? -19.592 -4.610 25.248 1.00 81.00 316 GLU A N 1
ATOM 2545 C CA . GLU A 1 316 ? -19.318 -5.437 26.427 1.00 81.00 316 GLU A CA 1
ATOM 2546 C C . GLU A 1 316 ? -19.846 -6.869 26.289 1.00 81.00 316 GLU A C 1
ATOM 2548 O O . GLU A 1 316 ? -19.163 -7.821 26.686 1.00 81.00 316 GLU A O 1
ATOM 2553 N N . PHE A 1 317 ? -21.051 -7.043 25.746 1.00 76.31 317 PHE A N 1
ATOM 2554 C CA . PHE A 1 317 ? -21.652 -8.357 25.541 1.00 76.31 317 PHE A CA 1
ATOM 2555 C C . PHE A 1 317 ? -20.802 -9.207 24.590 1.00 76.31 317 PHE A C 1
ATOM 2557 O O . PHE A 1 317 ? -20.433 -10.339 24.922 1.00 76.31 317 PHE A O 1
ATOM 2564 N N . GLU A 1 318 ? -20.393 -8.639 23.455 1.00 70.56 318 GLU A N 1
ATOM 2565 C CA . GLU A 1 318 ? -19.516 -9.317 22.498 1.00 70.56 318 GLU A CA 1
ATOM 2566 C C . GLU A 1 318 ? -18.129 -9.614 23.096 1.00 70.56 318 GLU A C 1
ATOM 2568 O O . GLU A 1 318 ? -17.579 -10.706 22.894 1.00 70.56 318 GLU A O 1
ATOM 2573 N N . MET A 1 319 ? -17.575 -8.707 23.914 1.00 72.31 319 MET A N 1
ATOM 2574 C CA . MET A 1 319 ? -16.335 -8.951 24.666 1.00 72.31 319 MET A CA 1
ATOM 2575 C C . MET A 1 319 ? -16.424 -10.168 25.589 1.00 72.31 319 MET A C 1
ATOM 2577 O O . MET A 1 319 ? -15.459 -10.935 25.683 1.00 72.31 319 MET A O 1
ATOM 2581 N N . ARG A 1 320 ? -17.563 -10.359 26.264 1.00 70.00 320 ARG A N 1
ATOM 2582 C CA . ARG A 1 320 ? -17.799 -11.497 27.167 1.00 70.00 320 ARG A CA 1
ATOM 2583 C C . ARG A 1 320 ? -17.959 -12.807 26.394 1.00 70.00 320 ARG A C 1
ATOM 2585 O O . ARG A 1 320 ? -17.414 -13.819 26.823 1.00 70.00 320 ARG A O 1
ATOM 2592 N N . LYS A 1 321 ? -18.608 -12.784 25.227 1.00 63.62 321 LYS A N 1
ATOM 2593 C CA . LYS A 1 321 ? -18.893 -13.978 24.413 1.00 63.62 321 LYS A CA 1
ATOM 2594 C C . LYS A 1 321 ? -17.641 -14.736 23.942 1.00 63.62 321 LYS A C 1
ATOM 2596 O O . LYS A 1 321 ? -17.663 -15.960 23.916 1.00 63.62 321 LYS A O 1
ATOM 2601 N N . MET A 1 322 ? -16.524 -14.057 23.649 1.00 51.41 322 MET A N 1
ATOM 2602 C CA . MET A 1 322 ? -15.269 -14.758 23.291 1.00 51.41 322 MET A CA 1
ATOM 2603 C C . MET A 1 322 ? -14.449 -15.243 24.492 1.00 51.41 322 MET A C 1
ATOM 2605 O O . MET A 1 322 ? -13.629 -16.139 24.320 1.00 51.41 322 MET A O 1
ATOM 2609 N N . LYS A 1 323 ? -14.646 -14.700 25.703 1.00 47.34 323 LYS A N 1
ATOM 2610 C CA . LYS A 1 323 ? -13.964 -15.228 26.903 1.00 47.34 323 LYS A CA 1
ATOM 2611 C C . LYS A 1 323 ? -14.415 -16.649 27.258 1.00 47.34 323 LYS A C 1
ATOM 2613 O O . LYS A 1 323 ? -13.725 -17.324 28.004 1.00 47.34 323 LYS A O 1
ATOM 2618 N N . VAL A 1 324 ? -15.564 -17.071 26.733 1.00 37.53 324 VAL A N 1
ATOM 2619 C CA . VAL A 1 324 ? -16.167 -18.395 26.946 1.00 37.53 324 VAL A CA 1
ATOM 2620 C C . VAL A 1 324 ? -15.771 -19.385 25.835 1.00 37.53 324 VAL A C 1
ATOM 2622 O O . VAL A 1 324 ? -16.148 -20.547 25.888 1.00 37.53 324 VAL A O 1
ATOM 2625 N N . SER A 1 325 ? -15.009 -18.948 24.824 1.00 34.25 325 SER A N 1
ATOM 2626 C CA . SER A 1 325 ? -14.666 -19.758 23.644 1.00 34.25 325 SER A CA 1
ATOM 2627 C C . SER A 1 325 ? -13.212 -20.257 23.621 1.00 34.25 325 SER A C 1
ATOM 2629 O O . SER A 1 325 ? -12.706 -20.555 22.539 1.00 34.25 325 SER A O 1
ATOM 2631 N N . PHE A 1 326 ? -12.559 -20.348 24.783 1.00 29.23 326 PHE A N 1
ATOM 2632 C CA . PHE A 1 326 ? -11.253 -20.992 24.959 1.00 29.23 326 PHE A CA 1
ATOM 2633 C C . PHE A 1 326 ? -11.356 -22.149 25.943 1.00 29.23 326 PHE A C 1
ATOM 2635 O O . PHE A 1 326 ? -11.931 -21.924 27.033 1.00 29.23 326 PHE A O 1
#

Radius of gyration: 23.49 Å; chains: 1; bounding box: 57×37×67 Å

Secondary structure (DSSP, 8-state):
---HHHHHHHHHHHHHHHHH-S-HHHHHHHHHHHHHHHTT-HHHHGGGHHHHHHGGG-S-HHHHHHHHHHHHHHHHTTSS--SHHHHHHHHHHTT-SSHHHHHHHHHIIIIIIGGG-TTHHHHTHHHHHHHHTT-----S--------TT-----S--TTTSHHHHHHHHHHHHT--HHHHHHHHHHHIIIIIHHHHTTSS-TTSHHHHHHHHHHHHHHTSGGG---S-TT--TT-SS---HHHHHHHHHHHHHHHHIIIIIIIHHHHHHHHHHHHHTT-TTHHHHHHHHHHHHHHTGGGHHHHTTT-HHHHHHHHHHHHHHHT--